Protein AF-A0A0C3GT82-F1 (afdb_monomer)

Organism: Oidiodendron maius (strain Zn) (NCBI:txid913774)

InterPro domains:
  IPR052895 Heterokaryon Regulation/Transcriptional Modulator [PTHR24148] (36-202)

Secondary structure (DSSP, 8-state):
----S-SGGGSS----HHHHHHHHHHHHHHHHTT--B-HHHHHHHHTTS--SSTTHHHHHHHTTBSS--TTTS---TTS-HHHHHHHHHHHHHHS-SS-TTGGGGG--PPPGGGTPPPPSS-TTS--TTS-----PPPSBS-SS-TTPPBS--TTTTPPPEEEEETTEEEEE--------------SSTTSTTHHHHHHHTS-TTTTSBPTTSSBHHHHHHHHHHTPPPEEETTEEEEE------GGGT-

Radius of gyration: 19.99 Å; Cα contacts (8 Å, |Δi|>4): 257; chains: 1; bounding box: 47×41×52 Å

Sequence (250 aa):
MTVSASLLRIIGNGLLPGRSAVRLDQFRHDRELGAYVRLFTVLELIRPLECQDPRDKLYSSLGPAADISETDIVPDYTKSVEDAYTDIARLSLSQSRAYCLDFLSLVVQCPEELGGTLSDLPSWVPDLRIRISMYSFERYLDVDDFSSPRAYNAGGNMAGVATIDAHCLRVHGFVLDSIEKVYPACYHNLATGGLDIEREWRPQDEIEAYPLGGTIMEAFNHTLLADIGRPVLTSDSLERGMKLDWGMVD

Foldseek 3Di:
DAPPCVVVVVQDDDDDVVVLVVLVVVLVVCVVVVQAAALVRQLLSCLQPDDPDLLCSNVVSVVRHDPDDCPLQPDDPVDDPQVSLVSLLVSLCVPDQARNQPQQLLQDQDDVVNVTDPDPAQNSRRRSVDNDNDDRQQQFPDRRDPPGDGLDQPVPRDGWDWDDDPRDIDTDDDDPDDDPDDADDQSDPLDVVSLVSVVVQDDPQQQPADPVGDGPVVVSQCVVVVFRFDDDPVDPGGDGPHGDDCVSSD

Solvent-accessible surface area (backbone atoms only — not comparable to full-atom values): 15909 Å² total; per-residue (Å²): 132,88,74,68,76,61,76,62,65,73,64,72,78,77,94,52,85,64,57,63,53,52,53,52,49,50,52,50,50,41,44,75,73,66,51,60,38,48,44,70,57,42,40,42,70,53,24,52,57,89,67,95,51,69,58,48,60,60,53,64,25,51,82,69,21,63,80,63,55,82,81,75,67,68,86,58,90,86,52,52,66,59,59,54,40,39,47,55,50,53,47,29,47,67,56,50,56,61,57,37,62,67,53,50,75,58,38,71,81,62,53,60,92,79,70,33,68,88,70,94,52,48,90,70,44,40,55,62,77,58,63,45,86,65,80,70,77,68,64,35,74,39,80,81,42,93,82,40,56,58,58,69,63,92,63,67,86,50,61,56,51,67,49,77,57,91,82,40,82,46,73,64,84,77,88,87,79,76,87,87,76,86,77,82,82,67,78,40,74,87,37,96,69,18,34,59,47,60,58,69,68,56,66,93,57,38,80,44,75,28,98,89,60,65,24,38,43,55,57,48,52,42,61,77,65,64,60,64,65,39,84,40,100,88,43,97,56,60,47,60,94,74,76,88,67,63,82,83,61,110

Mean predicted aligned error: 9.74 Å

pLDDT: mean 78.3, std 16.98, range [22.48, 97.75]

Structure (mmCIF, N/CA/C/O backbone):
data_AF-A0A0C3GT82-F1
#
_entry.id   AF-A0A0C3GT82-F1
#
loop_
_atom_site.group_PDB
_atom_site.id
_atom_site.type_symbol
_atom_site.label_atom_id
_atom_site.label_alt_id
_atom_site.label_comp_id
_atom_site.label_asym_id
_atom_site.label_entity_id
_atom_site.label_seq_id
_atom_site.pdbx_PDB_ins_code
_atom_site.Cartn_x
_atom_site.Cartn_y
_atom_site.Cartn_z
_atom_site.occupancy
_atom_site.B_iso_or_equiv
_atom_site.auth_seq_id
_atom_site.auth_comp_id
_atom_site.auth_asym_id
_atom_site.auth_atom_id
_atom_site.pdbx_PDB_model_num
ATOM 1 N N . MET A 1 1 ? 23.134 14.277 -16.833 1.00 22.62 1 MET A N 1
ATOM 2 C CA . MET A 1 1 ? 23.663 14.564 -15.485 1.00 22.62 1 MET A CA 1
ATOM 3 C C . MET A 1 1 ? 23.555 13.263 -14.713 1.00 22.62 1 MET A C 1
ATOM 5 O O . MET A 1 1 ? 22.451 12.837 -14.417 1.00 22.62 1 MET A O 1
ATOM 9 N N . THR A 1 2 ? 24.666 12.544 -14.568 1.00 22.48 2 THR A N 1
ATOM 10 C CA . THR A 1 2 ? 24.702 11.211 -13.958 1.00 22.48 2 THR A CA 1
ATOM 11 C C . THR A 1 2 ? 24.424 11.371 -12.470 1.00 22.48 2 THR A C 1
ATOM 13 O O . THR A 1 2 ? 25.308 11.771 -11.712 1.00 22.48 2 THR A O 1
ATOM 16 N N . VAL A 1 3 ? 23.176 11.153 -12.057 1.00 23.41 3 VAL A N 1
ATOM 17 C CA . VAL A 1 3 ? 22.830 11.102 -10.638 1.00 23.41 3 VAL A CA 1
ATOM 18 C C . VAL A 1 3 ? 23.391 9.785 -10.123 1.00 23.41 3 VAL A C 1
ATOM 20 O O . VAL A 1 3 ? 22.783 8.729 -10.247 1.00 23.41 3 VAL A O 1
ATOM 23 N N . SER A 1 4 ? 24.621 9.872 -9.612 1.00 25.03 4 SER A N 1
ATOM 24 C CA . SER A 1 4 ? 25.247 8.871 -8.755 1.00 25.03 4 SER A CA 1
ATOM 25 C C . SER A 1 4 ? 24.201 8.321 -7.792 1.00 25.03 4 SER A C 1
ATOM 27 O O . SER A 1 4 ? 23.496 9.125 -7.179 1.00 25.03 4 SER A O 1
ATOM 29 N N . ALA A 1 5 ? 24.132 6.989 -7.686 1.00 28.12 5 ALA A N 1
ATOM 30 C CA . ALA A 1 5 ? 23.279 6.136 -6.853 1.00 28.12 5 ALA A CA 1
ATOM 31 C C . ALA A 1 5 ? 23.233 6.525 -5.354 1.00 28.12 5 ALA A C 1
ATOM 33 O O . ALA A 1 5 ? 23.540 5.753 -4.448 1.00 28.12 5 ALA A O 1
ATOM 34 N N . SER A 1 6 ? 22.827 7.759 -5.083 1.00 23.44 6 SER A N 1
ATOM 35 C CA . SER A 1 6 ? 22.733 8.397 -3.775 1.00 23.44 6 SER A CA 1
ATOM 36 C C . SER A 1 6 ? 21.295 8.370 -3.257 1.00 23.44 6 SER A C 1
ATOM 38 O O . SER A 1 6 ? 21.085 8.544 -2.063 1.00 23.44 6 SER A O 1
ATOM 40 N N . LEU A 1 7 ? 20.319 8.049 -4.117 1.00 27.45 7 LEU A N 1
ATOM 41 C CA . LEU A 1 7 ? 18.969 7.651 -3.705 1.00 27.45 7 LEU A CA 1
ATOM 42 C C . LEU A 1 7 ? 18.929 6.191 -3.218 1.00 27.45 7 LEU A C 1
ATOM 44 O O . LEU A 1 7 ? 18.254 5.897 -2.236 1.00 27.45 7 LEU A O 1
ATOM 48 N N . LEU A 1 8 ? 19.779 5.314 -3.772 1.00 28.97 8 LEU A N 1
ATOM 49 C CA . LEU A 1 8 ? 20.020 3.959 -3.246 1.00 28.97 8 LEU A CA 1
ATOM 50 C C . LEU A 1 8 ? 20.801 3.952 -1.915 1.00 28.97 8 LEU A C 1
ATOM 52 O O . LEU A 1 8 ? 20.749 2.972 -1.178 1.00 28.97 8 LEU A O 1
ATOM 56 N N . ARG A 1 9 ? 21.453 5.060 -1.524 1.00 27.92 9 ARG A N 1
ATOM 57 C CA . ARG A 1 9 ? 22.079 5.215 -0.191 1.00 27.92 9 ARG A CA 1
ATOM 58 C C . ARG A 1 9 ? 21.084 5.404 0.959 1.00 27.92 9 ARG A C 1
ATOM 60 O O . ARG A 1 9 ? 21.499 5.425 2.118 1.00 27.92 9 ARG A O 1
ATOM 67 N N . ILE A 1 10 ? 19.785 5.511 0.679 1.00 30.77 10 ILE A N 1
ATOM 68 C CA . ILE A 1 10 ? 18.748 5.465 1.721 1.00 30.77 10 ILE A CA 1
ATOM 69 C C . ILE A 1 10 ? 18.334 4.007 2.029 1.00 30.77 10 ILE A C 1
ATOM 71 O O . ILE A 1 10 ? 17.711 3.764 3.060 1.00 30.77 10 ILE A O 1
ATOM 75 N N . ILE A 1 11 ? 18.753 3.030 1.211 1.00 37.97 11 ILE A N 1
ATOM 76 C CA . ILE A 1 11 ? 18.109 1.707 1.113 1.00 37.97 11 ILE A CA 1
ATOM 77 C C . ILE A 1 11 ? 18.707 0.618 2.029 1.00 37.97 11 ILE A C 1
ATOM 79 O O . ILE A 1 11 ? 18.044 -0.373 2.301 1.00 37.97 11 ILE A O 1
ATOM 83 N N . GLY A 1 12 ? 19.859 0.825 2.670 1.00 32.62 12 GLY A N 1
ATOM 84 C CA . GLY A 1 12 ? 20.409 -0.154 3.619 1.00 32.62 12 GLY A CA 1
ATOM 85 C C . GLY A 1 12 ? 20.801 0.465 4.952 1.00 32.62 12 GLY A C 1
ATOM 86 O O . GLY A 1 12 ? 21.794 1.186 5.008 1.00 32.62 12 GLY A O 1
ATOM 87 N N . ASN A 1 13 ? 20.026 0.206 6.013 1.00 29.61 13 ASN A N 1
ATOM 88 C CA . ASN A 1 13 ? 20.490 -0.159 7.366 1.00 29.61 13 ASN A CA 1
ATOM 89 C C . ASN A 1 13 ? 19.403 0.067 8.424 1.00 29.61 13 ASN A C 1
ATOM 91 O O . ASN A 1 13 ? 18.648 1.039 8.373 1.00 29.61 13 ASN A O 1
ATOM 95 N N . GLY A 1 14 ? 19.350 -0.870 9.374 1.00 31.45 14 GLY A N 1
ATOM 96 C CA . GLY A 1 14 ? 18.303 -1.028 10.377 1.00 31.45 14 GLY A CA 1
ATOM 97 C C . GLY A 1 14 ? 17.972 0.212 11.206 1.00 31.45 14 GLY A C 1
ATOM 98 O O . GLY A 1 14 ? 18.713 1.191 11.251 1.00 31.45 14 GLY A O 1
ATOM 99 N N . LEU A 1 15 ? 16.813 0.119 11.863 1.00 37.94 15 LEU A N 1
ATOM 100 C CA . LEU A 1 15 ? 16.249 1.052 12.839 1.00 37.94 15 LEU A CA 1
ATOM 101 C C . LEU A 1 15 ? 17.322 1.694 13.739 1.00 37.94 15 LEU A C 1
ATOM 103 O O . LEU A 1 15 ? 17.622 1.207 14.825 1.00 37.94 15 LEU A O 1
ATOM 107 N N . LEU A 1 16 ? 17.872 2.829 13.306 1.00 36.09 16 LEU A N 1
ATOM 108 C CA . LEU A 1 16 ? 18.571 3.745 14.194 1.00 36.09 16 LEU A CA 1
ATOM 109 C C . LEU A 1 16 ? 17.508 4.626 14.874 1.00 36.09 16 LEU A C 1
ATOM 111 O O . LEU A 1 16 ? 16.710 5.246 14.162 1.00 36.09 16 LEU A O 1
ATOM 115 N N . PRO A 1 17 ? 17.510 4.744 16.216 1.00 39.62 17 PRO A N 1
ATOM 116 C CA . PRO A 1 17 ? 16.486 5.459 16.993 1.00 39.62 17 PRO A CA 1
ATOM 117 C C . PRO A 1 17 ? 16.215 6.915 16.565 1.00 39.62 17 PRO A C 1
ATOM 119 O O . PRO A 1 17 ? 15.166 7.463 16.883 1.00 39.62 17 PRO A O 1
ATOM 122 N N . GLY A 1 18 ? 17.128 7.550 15.821 1.00 45.12 18 GLY A N 1
ATOM 123 C CA . GLY A 1 18 ? 16.994 8.937 15.364 1.00 45.12 18 GLY A CA 1
ATOM 124 C C . GLY A 1 18 ? 16.180 9.147 14.080 1.00 45.12 18 GLY A C 1
ATOM 125 O O . GLY A 1 18 ? 15.645 10.233 13.882 1.00 45.12 18 GLY A O 1
ATOM 126 N N . ARG A 1 19 ? 16.045 8.148 13.195 1.00 52.72 19 ARG A N 1
ATOM 127 C CA . ARG A 1 19 ? 15.380 8.355 11.888 1.00 52.72 19 ARG A CA 1
ATOM 128 C C . ARG A 1 19 ? 13.852 8.358 11.972 1.00 52.72 19 ARG A C 1
ATOM 130 O O . ARG A 1 19 ? 13.216 9.086 11.216 1.00 52.72 19 ARG A O 1
ATOM 137 N N . SER A 1 20 ? 13.266 7.613 12.909 1.00 59.09 20 SER A N 1
ATOM 138 C CA . SER A 1 20 ? 11.817 7.649 13.164 1.00 59.09 20 SER A CA 1
ATOM 139 C C . SER A 1 20 ? 11.370 9.003 13.716 1.00 59.09 20 SER A C 1
ATOM 141 O O . SER A 1 20 ? 10.330 9.514 13.312 1.00 59.09 20 SER A O 1
ATOM 143 N N . ALA A 1 21 ? 12.188 9.612 14.582 1.00 62.34 21 ALA A N 1
ATOM 144 C CA . ALA A 1 21 ? 11.930 10.950 15.103 1.00 62.34 21 ALA A CA 1
ATOM 145 C C . ALA A 1 21 ? 11.950 11.998 13.982 1.00 62.34 21 ALA A C 1
ATOM 147 O O . ALA A 1 21 ? 11.016 12.780 13.890 1.00 62.34 21 ALA A O 1
ATOM 148 N N . VAL A 1 22 ? 12.940 11.956 13.080 1.00 67.88 22 VAL A N 1
ATOM 149 C CA . VAL A 1 22 ? 13.005 12.865 11.917 1.00 67.88 22 VAL A CA 1
ATOM 150 C C . VAL A 1 22 ? 11.788 12.707 11.000 1.00 67.88 22 VAL A C 1
ATOM 152 O O . VAL A 1 22 ? 11.240 13.701 10.543 1.00 67.88 22 VAL A O 1
ATOM 155 N N . ARG A 1 23 ? 11.326 11.474 10.757 1.00 66.50 23 ARG A N 1
ATOM 156 C CA . ARG A 1 23 ? 10.128 11.211 9.939 1.00 66.50 23 ARG A CA 1
ATOM 157 C C . ARG A 1 23 ? 8.854 11.791 10.557 1.00 66.50 23 ARG A C 1
ATOM 159 O O . ARG A 1 23 ? 8.069 12.411 9.852 1.00 66.50 23 ARG A O 1
ATOM 166 N N . LEU A 1 24 ? 8.657 11.600 11.862 1.00 69.88 24 LEU A N 1
ATOM 167 C CA . LEU A 1 24 ? 7.508 12.159 12.581 1.00 69.88 24 LEU A CA 1
ATOM 168 C C . LEU A 1 24 ? 7.594 13.682 12.721 1.00 69.88 24 LEU A C 1
ATOM 170 O O . LEU A 1 24 ? 6.565 14.349 12.710 1.00 69.88 24 LEU A O 1
ATOM 174 N N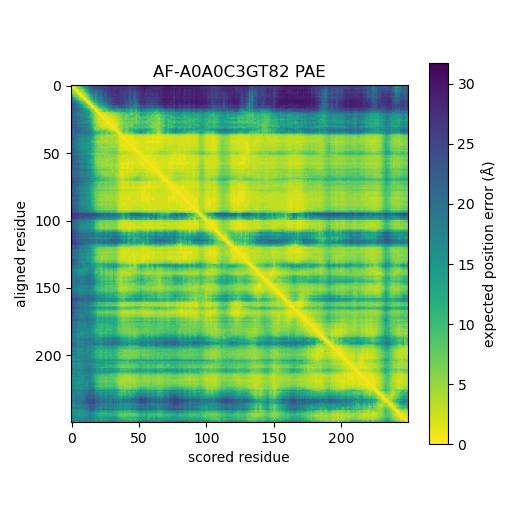 . ASP A 1 25 ? 8.800 14.231 12.854 1.00 72.25 25 ASP A N 1
ATOM 175 C CA . ASP A 1 25 ? 9.035 15.673 12.923 1.00 72.25 25 ASP A CA 1
ATOM 176 C C . ASP A 1 25 ? 8.736 16.349 11.583 1.00 72.25 25 ASP A C 1
ATOM 178 O O . ASP A 1 25 ? 7.993 17.326 11.558 1.00 72.25 25 ASP A O 1
ATOM 182 N N . GLN A 1 26 ? 9.209 15.765 10.475 1.00 69.69 26 GLN A N 1
ATOM 183 C CA . GLN A 1 26 ? 8.861 16.198 9.121 1.00 69.69 26 GLN A CA 1
ATOM 184 C C . GLN A 1 26 ? 7.348 16.131 8.906 1.00 69.69 26 GLN A C 1
ATOM 186 O O . GLN A 1 26 ? 6.740 17.119 8.528 1.00 69.69 26 GLN A O 1
ATOM 191 N N . PHE A 1 27 ? 6.720 15.013 9.268 1.00 68.44 27 PHE A N 1
ATOM 192 C CA . PHE A 1 27 ? 5.271 14.860 9.175 1.00 68.44 27 PHE A CA 1
ATOM 193 C C . PHE A 1 27 ? 4.499 15.899 10.001 1.00 68.44 27 PHE A C 1
ATOM 195 O O . PHE A 1 27 ? 3.495 16.451 9.550 1.00 68.44 27 PHE A O 1
ATOM 202 N N . ARG A 1 28 ? 4.962 16.191 11.225 1.00 71.31 28 ARG A N 1
ATOM 203 C CA . ARG A 1 28 ? 4.374 17.239 12.065 1.00 71.31 28 ARG A CA 1
ATOM 204 C C . ARG A 1 28 ? 4.531 18.608 11.408 1.00 71.31 28 ARG A C 1
ATOM 206 O O . ARG A 1 28 ? 3.563 19.361 11.393 1.00 71.31 28 ARG A O 1
ATOM 213 N N . HIS A 1 29 ? 5.715 18.903 10.877 1.00 71.88 29 HIS A N 1
ATOM 214 C CA . HIS A 1 29 ? 6.016 20.149 10.182 1.00 71.88 29 HIS A CA 1
ATOM 215 C C . HIS A 1 29 ? 5.133 20.337 8.946 1.00 71.88 29 HIS A C 1
ATOM 217 O O . HIS A 1 29 ? 4.500 21.380 8.807 1.00 71.88 29 HIS A O 1
ATOM 223 N N . ASP A 1 30 ? 5.008 19.306 8.113 1.00 69.31 30 ASP A N 1
ATOM 224 C CA . ASP A 1 30 ? 4.161 19.316 6.921 1.00 69.31 30 ASP A CA 1
ATOM 225 C C . ASP A 1 30 ? 2.705 19.604 7.315 1.00 69.31 30 ASP A C 1
ATOM 227 O O . ASP A 1 30 ? 2.074 20.512 6.773 1.00 69.31 30 ASP A O 1
ATOM 231 N N . ARG A 1 31 ? 2.190 18.934 8.354 1.00 70.69 31 ARG A N 1
ATOM 232 C CA . ARG A 1 31 ? 0.834 19.184 8.870 1.00 70.69 31 ARG A CA 1
ATOM 233 C C . ARG A 1 31 ? 0.652 20.604 9.414 1.00 70.69 31 ARG A C 1
ATOM 235 O O . ARG A 1 31 ? -0.398 21.206 9.209 1.00 70.69 31 ARG A O 1
ATOM 242 N N . GLU A 1 32 ? 1.639 21.143 10.129 1.00 75.75 32 GLU A N 1
ATOM 243 C CA . GLU A 1 32 ? 1.620 22.527 10.634 1.00 75.75 32 GLU A CA 1
ATOM 244 C C . GLU A 1 32 ? 1.609 23.556 9.494 1.00 75.75 32 GLU A C 1
ATOM 246 O O . GLU A 1 32 ? 0.987 24.610 9.625 1.00 75.75 32 GLU A O 1
ATOM 251 N N . LEU A 1 33 ? 2.232 23.227 8.360 1.00 72.00 33 LEU A N 1
ATOM 252 C CA . LEU A 1 33 ? 2.172 24.007 7.123 1.00 72.00 33 LEU A CA 1
ATOM 253 C C . LEU A 1 33 ? 0.875 23.787 6.324 1.00 72.00 33 LEU A C 1
ATOM 255 O O . LEU A 1 33 ? 0.697 24.393 5.268 1.00 72.00 33 LEU A O 1
ATOM 259 N N . GLY A 1 34 ? -0.048 22.969 6.835 1.00 64.44 34 GLY A N 1
ATOM 260 C CA . GLY A 1 34 ? -1.321 22.663 6.190 1.00 64.44 34 GLY A CA 1
ATOM 261 C C . GLY A 1 34 ? -1.218 21.612 5.088 1.00 64.44 34 GLY A C 1
ATOM 262 O O . GLY A 1 34 ? -2.152 21.494 4.297 1.00 64.44 34 GLY A O 1
ATOM 263 N N . ALA A 1 35 ? -0.118 20.855 5.022 1.00 66.62 35 ALA A N 1
ATOM 264 C CA . ALA A 1 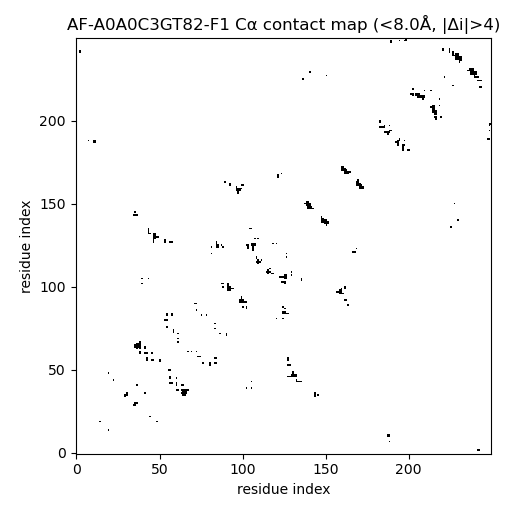35 ? -0.033 19.697 4.148 1.00 66.62 35 ALA A CA 1
ATOM 265 C C . ALA A 1 35 ? -1.039 18.641 4.612 1.00 66.62 35 ALA A C 1
ATOM 267 O O . ALA A 1 35 ? -1.118 18.274 5.790 1.00 66.62 35 ALA A O 1
ATOM 268 N N . TYR A 1 36 ? -1.822 18.160 3.659 1.00 72.62 36 TYR A N 1
ATOM 269 C CA . TYR A 1 36 ? -2.804 17.115 3.869 1.00 72.62 36 TYR A CA 1
ATOM 270 C C . TYR A 1 36 ? -2.152 15.777 3.526 1.00 72.62 36 TYR A C 1
ATOM 272 O O . TYR A 1 36 ? -1.497 15.657 2.494 1.00 72.62 36 TYR A O 1
ATOM 280 N N . VAL A 1 37 ? -2.329 14.755 4.364 1.00 80.94 37 VAL A N 1
ATOM 281 C CA . VAL A 1 37 ? -1.730 13.434 4.123 1.00 80.94 37 VAL A CA 1
ATOM 282 C C . VAL A 1 37 ? -2.818 12.375 4.050 1.00 80.94 37 VAL A C 1
ATOM 284 O O . VAL A 1 37 ? -3.746 12.362 4.853 1.00 80.94 37 VAL A O 1
ATOM 287 N N . ARG A 1 38 ? -2.724 11.492 3.055 1.00 86.44 38 ARG A N 1
ATOM 288 C CA . ARG A 1 38 ? -3.674 10.395 2.835 1.00 86.44 38 ARG A CA 1
ATOM 289 C C . ARG A 1 38 ? -3.457 9.259 3.833 1.00 86.44 38 ARG A C 1
ATOM 291 O O . ARG A 1 38 ? -2.312 8.968 4.185 1.00 86.44 38 ARG A O 1
ATOM 298 N N . LEU A 1 39 ? -4.521 8.559 4.225 1.00 89.56 39 LEU A N 1
ATOM 299 C CA . LEU A 1 39 ? -4.501 7.485 5.224 1.00 89.56 39 LEU A CA 1
ATOM 300 C C . LEU A 1 39 ? -3.417 6.448 4.939 1.00 89.56 39 LEU A C 1
ATOM 302 O O . LEU A 1 39 ? -2.634 6.104 5.821 1.00 89.56 39 LEU A O 1
ATOM 306 N N . PHE A 1 40 ? -3.341 5.958 3.702 1.00 89.44 40 PHE A N 1
ATOM 307 C CA . PHE A 1 40 ? -2.371 4.922 3.348 1.00 89.44 40 PHE A CA 1
ATOM 308 C C . PHE A 1 40 ? -0.925 5.421 3.440 1.00 89.44 40 PHE A C 1
ATOM 310 O O . PHE A 1 40 ? -0.049 4.652 3.823 1.00 89.44 40 PHE A O 1
ATOM 317 N N . THR A 1 41 ? -0.676 6.706 3.177 1.00 86.44 41 THR A N 1
ATOM 318 C CA . THR A 1 41 ? 0.640 7.328 3.387 1.00 86.44 41 THR A CA 1
ATOM 319 C C . THR A 1 41 ? 0.984 7.390 4.875 1.00 86.44 41 THR A C 1
ATOM 321 O O . THR A 1 41 ? 2.104 7.062 5.264 1.00 86.44 41 THR A O 1
ATOM 324 N N . VAL A 1 42 ? 0.019 7.749 5.732 1.00 89.06 42 VAL A N 1
ATOM 325 C CA . VAL A 1 42 ? 0.218 7.747 7.192 1.00 89.06 42 VAL A CA 1
ATOM 326 C C . VAL A 1 42 ? 0.503 6.331 7.693 1.00 89.06 42 VAL A C 1
ATOM 328 O O . VAL A 1 42 ? 1.455 6.136 8.448 1.00 89.06 42 VAL A O 1
ATOM 331 N N . LEU A 1 43 ? -0.265 5.334 7.240 1.00 91.69 43 LEU A N 1
ATOM 332 C CA . LEU A 1 43 ? -0.057 3.924 7.583 1.00 91.69 43 LEU A CA 1
ATOM 333 C C . LEU A 1 43 ? 1.347 3.448 7.200 1.00 91.69 43 LEU A C 1
ATOM 335 O O . LEU A 1 43 ? 2.017 2.832 8.025 1.00 91.69 43 LEU A O 1
ATOM 339 N N . GLU A 1 44 ? 1.820 3.759 5.991 1.00 88.12 44 GLU A N 1
ATOM 340 C CA . GLU A 1 44 ? 3.179 3.429 5.536 1.00 88.12 44 GLU A CA 1
ATOM 341 C C . GLU A 1 44 ? 4.256 4.094 6.405 1.00 88.12 44 GLU A C 1
ATOM 343 O O . GLU A 1 44 ? 5.229 3.442 6.797 1.00 88.12 44 GLU A O 1
ATOM 348 N N . LEU A 1 45 ? 4.055 5.363 6.775 1.00 86.38 45 LEU A N 1
ATOM 349 C CA . LEU A 1 45 ? 4.985 6.135 7.600 1.00 86.38 45 LEU A CA 1
ATOM 350 C C . LEU A 1 45 ? 5.159 5.541 9.003 1.00 86.38 45 LEU A C 1
ATOM 352 O O . LEU A 1 45 ? 6.285 5.449 9.503 1.00 86.38 45 LEU A O 1
ATOM 356 N N . ILE A 1 46 ? 4.055 5.148 9.642 1.00 88.50 46 ILE A N 1
ATOM 357 C CA . ILE A 1 46 ? 4.054 4.645 11.024 1.00 88.50 46 ILE A CA 1
ATOM 358 C C . ILE A 1 46 ? 4.255 3.129 11.109 1.00 88.50 46 ILE A C 1
ATOM 360 O O . ILE A 1 46 ? 4.544 2.611 12.187 1.00 88.50 46 ILE A O 1
ATOM 364 N N . ARG A 1 47 ? 4.149 2.393 9.995 1.00 88.94 47 ARG A N 1
ATOM 365 C CA . ARG A 1 47 ? 4.313 0.929 9.959 1.00 88.94 47 ARG A CA 1
ATOM 366 C C . ARG A 1 47 ? 5.594 0.408 10.625 1.00 88.94 47 ARG A C 1
ATOM 368 O O . ARG A 1 47 ? 5.499 -0.613 11.314 1.00 88.94 47 ARG A O 1
ATOM 375 N N . PRO A 1 48 ? 6.772 1.054 10.494 1.00 87.56 48 PRO A N 1
ATOM 376 C CA . PRO A 1 48 ? 7.998 0.596 11.151 1.00 87.56 48 PRO A CA 1
ATOM 377 C C . PRO A 1 48 ? 7.989 0.750 12.680 1.00 87.56 48 PRO A C 1
ATOM 379 O O . PRO A 1 48 ? 8.830 0.144 13.353 1.00 87.56 48 PRO A O 1
ATOM 382 N N . LEU A 1 49 ? 7.093 1.586 13.217 1.00 88.19 49 LEU A N 1
ATOM 383 C CA . LEU A 1 49 ? 7.048 1.941 14.632 1.00 88.19 49 LEU A CA 1
ATOM 384 C C . LEU A 1 49 ? 6.529 0.782 15.490 1.00 88.19 49 LEU A C 1
ATOM 386 O O . LEU A 1 49 ? 5.823 -0.120 15.025 1.00 88.19 49 LEU A O 1
ATOM 390 N N . GLU A 1 50 ? 6.910 0.819 16.762 1.00 88.00 50 GLU A N 1
ATOM 391 C CA . GLU A 1 50 ? 6.442 -0.117 17.777 1.00 88.00 50 GLU A CA 1
ATOM 392 C C . GLU A 1 50 ? 5.116 0.363 18.364 1.00 88.00 50 GLU A C 1
ATOM 394 O O . GLU A 1 50 ? 4.914 1.554 18.592 1.00 88.00 50 GLU A O 1
ATOM 399 N N . CYS A 1 51 ? 4.217 -0.581 18.616 1.00 89.56 51 CYS A N 1
ATOM 400 C CA . CYS A 1 51 ? 2.944 -0.353 19.282 1.00 89.56 51 CYS A CA 1
ATOM 401 C C . CYS A 1 51 ? 2.697 -1.504 20.256 1.00 89.56 51 CYS A C 1
ATOM 403 O O . CYS A 1 51 ? 3.046 -2.650 19.961 1.00 89.56 51 CYS A O 1
ATOM 405 N N . GLN A 1 52 ? 2.111 -1.205 21.414 1.00 92.56 52 GLN A N 1
ATOM 406 C CA . GLN A 1 52 ? 1.750 -2.239 22.382 1.00 92.56 52 GLN A CA 1
ATOM 407 C C . GLN A 1 52 ? 0.516 -3.008 21.907 1.00 92.56 52 GLN A C 1
ATOM 409 O O . GLN A 1 52 ? 0.509 -4.237 21.941 1.00 92.56 52 GLN A O 1
ATOM 414 N N . ASP A 1 53 ? -0.501 -2.289 21.431 1.00 95.69 53 ASP A N 1
ATOM 415 C CA . ASP A 1 53 ? -1.648 -2.883 20.765 1.00 95.69 53 ASP A CA 1
ATOM 416 C C . ASP A 1 53 ? -1.464 -2.778 19.243 1.00 95.69 53 ASP A C 1
ATOM 418 O O . ASP A 1 53 ? -1.281 -1.677 18.720 1.00 95.69 53 ASP A O 1
ATOM 422 N N . PRO A 1 54 ? -1.509 -3.887 18.488 1.00 94.06 54 PRO A N 1
ATOM 423 C CA . PRO A 1 54 ? -1.363 -3.843 17.033 1.00 94.06 54 PRO A CA 1
ATOM 424 C C . PRO A 1 54 ? -2.426 -2.972 16.340 1.00 94.06 54 PRO A C 1
ATOM 426 O O . PRO A 1 54 ? -2.159 -2.415 15.269 1.00 94.06 54 PRO A O 1
ATOM 429 N N . ARG A 1 55 ? -3.612 -2.803 16.938 1.00 96.81 55 ARG A N 1
ATOM 430 C CA . ARG A 1 55 ? -4.694 -1.961 16.397 1.00 96.81 55 ARG A CA 1
ATOM 431 C C . ARG A 1 55 ? -4.353 -0.472 16.455 1.00 96.81 55 ARG A C 1
ATOM 433 O O . ARG A 1 55 ? -4.858 0.288 15.630 1.00 96.81 55 ARG A O 1
ATOM 440 N N . ASP A 1 56 ? -3.435 -0.065 17.335 1.00 96.19 56 ASP A N 1
ATOM 441 C CA . ASP A 1 56 ? -3.003 1.332 17.459 1.00 96.19 56 ASP A CA 1
ATOM 442 C C . ASP A 1 56 ? -2.384 1.858 16.167 1.00 96.19 56 ASP A C 1
ATOM 444 O O . ASP A 1 56 ? -2.517 3.043 15.876 1.00 96.19 56 ASP A O 1
ATOM 448 N N . LYS A 1 57 ? -1.754 1.010 15.343 1.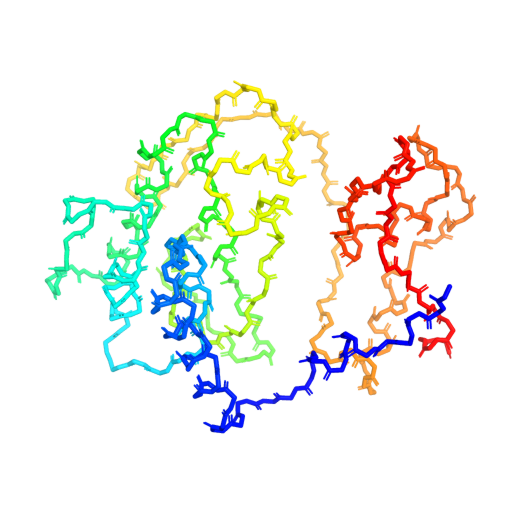00 94.12 57 LYS A N 1
ATOM 449 C CA . LYS A 1 57 ? -1.252 1.443 14.029 1.00 94.12 57 LYS A CA 1
ATOM 450 C C . LYS A 1 57 ? -2.380 1.932 13.130 1.00 94.12 57 LYS A C 1
ATOM 452 O O . LYS A 1 57 ? -2.242 2.968 12.499 1.00 94.12 57 LYS A O 1
ATOM 457 N N . LEU A 1 58 ? -3.513 1.237 13.112 1.00 95.94 58 LEU A N 1
ATOM 458 C CA . LEU A 1 58 ? -4.670 1.717 12.369 1.00 95.94 58 LEU A CA 1
ATOM 459 C C . LEU A 1 58 ? -5.247 2.968 13.032 1.00 95.94 58 LEU A C 1
ATOM 461 O O . LEU A 1 58 ? -5.347 4.010 12.395 1.00 95.94 58 LEU A O 1
ATOM 465 N N . TYR A 1 59 ? -5.588 2.902 14.317 1.00 96.00 59 TYR A N 1
ATOM 466 C CA . TYR A 1 59 ? -6.349 3.978 14.955 1.00 96.00 59 TYR A CA 1
ATOM 467 C C . TYR A 1 59 ? -5.563 5.283 15.116 1.00 96.00 59 TYR A C 1
ATOM 469 O O . TYR A 1 59 ? -6.135 6.359 14.960 1.00 96.00 59 TYR A O 1
ATOM 477 N N . SER A 1 60 ? -4.247 5.217 15.333 1.00 93.25 60 SER A N 1
ATOM 478 C CA . SER A 1 60 ? -3.395 6.415 15.372 1.00 93.25 60 SER A CA 1
ATOM 479 C C . SER A 1 60 ? -3.237 7.090 14.008 1.00 93.25 60 SER A C 1
ATOM 481 O O . SER A 1 60 ? -2.989 8.294 13.963 1.00 93.25 60 SER A O 1
ATOM 483 N N . SER A 1 61 ? -3.417 6.352 12.905 1.00 92.75 61 SER A N 1
ATOM 484 C CA . SER A 1 61 ? -3.338 6.912 11.550 1.00 92.75 61 SER A CA 1
ATOM 485 C C . SER A 1 61 ? -4.562 7.735 11.152 1.00 92.75 61 SER A C 1
ATOM 487 O O . SER A 1 61 ? -4.461 8.558 10.246 1.00 92.75 61 SER A O 1
ATOM 489 N N . LEU A 1 62 ? -5.693 7.555 11.845 1.00 92.44 62 LEU A N 1
ATOM 490 C CA . LEU A 1 62 ? -6.957 8.186 11.473 1.00 92.44 62 LEU A CA 1
ATOM 491 C C . LEU A 1 62 ? -6.939 9.702 11.703 1.00 92.44 62 LEU A C 1
ATOM 493 O O . LEU A 1 62 ? -7.317 10.466 10.828 1.00 92.44 62 LEU A O 1
ATOM 497 N N . GLY A 1 63 ? -6.460 10.153 12.865 1.00 88.50 63 GLY A N 1
ATOM 498 C CA . GLY A 1 63 ? -6.447 11.582 13.204 1.00 88.50 63 GLY A CA 1
ATOM 499 C C . GLY A 1 63 ? -5.611 12.454 12.251 1.00 88.50 63 GLY A C 1
ATOM 500 O O . GLY A 1 63 ? -6.012 13.578 11.959 1.00 88.50 63 GLY A O 1
ATOM 501 N N . PRO A 1 64 ? -4.441 11.985 11.782 1.00 86.88 64 PRO A N 1
ATOM 502 C CA . PRO A 1 64 ? -3.647 12.723 10.803 1.00 86.88 64 PRO A CA 1
ATOM 503 C C . PRO A 1 64 ? -4.080 12.577 9.334 1.00 86.88 64 PRO A C 1
ATOM 505 O O . PRO A 1 64 ? -3.564 13.318 8.499 1.00 86.88 64 PRO A O 1
ATOM 508 N N . ALA A 1 65 ? -4.956 11.626 9.001 1.00 88.81 65 ALA A N 1
ATOM 509 C CA . ALA A 1 65 ? -5.380 11.373 7.627 1.00 88.81 65 ALA A CA 1
ATOM 510 C C . ALA A 1 65 ? -6.464 12.364 7.171 1.00 88.81 65 ALA A C 1
ATOM 512 O O . ALA A 1 65 ? -7.428 12.620 7.886 1.00 88.81 65 ALA A O 1
ATOM 513 N N . ALA A 1 66 ? -6.317 12.909 5.963 1.00 86.31 66 ALA A N 1
ATOM 514 C CA . ALA A 1 66 ? -7.201 13.947 5.425 1.00 86.31 66 ALA A CA 1
ATOM 515 C C . ALA A 1 66 ? -8.267 13.435 4.436 1.00 86.31 66 ALA A C 1
ATOM 517 O O . ALA A 1 66 ? -9.215 14.154 4.133 1.00 86.31 66 ALA A O 1
ATOM 518 N N . ASP A 1 67 ? -8.127 12.212 3.918 1.00 85.19 67 ASP A N 1
ATOM 519 C CA . ASP A 1 67 ? -9.068 11.546 2.999 1.00 85.19 67 ASP A CA 1
ATOM 520 C C . ASP A 1 67 ? -10.111 10.668 3.706 1.00 85.19 67 ASP A C 1
ATOM 522 O O . ASP A 1 67 ? -10.781 9.862 3.056 1.00 85.19 67 ASP A O 1
ATOM 526 N N . ILE A 1 68 ? -10.267 10.813 5.021 1.00 88.25 68 ILE A N 1
ATOM 527 C CA . ILE A 1 68 ? -11.246 10.053 5.796 1.00 88.25 68 ILE A CA 1
ATOM 528 C C . ILE A 1 68 ? -12.118 10.963 6.656 1.00 88.25 68 ILE A C 1
ATOM 530 O O . ILE A 1 68 ? -11.709 12.038 7.094 1.00 88.25 68 ILE A O 1
ATOM 534 N N . SER A 1 69 ? -13.333 10.505 6.921 1.00 87.38 69 SER A N 1
ATOM 535 C CA . SER A 1 69 ? -14.244 11.065 7.912 1.00 87.38 69 SER A CA 1
ATOM 536 C C . SER A 1 69 ? -14.077 10.363 9.261 1.00 87.38 69 SER A C 1
ATOM 538 O O . SER A 1 69 ? -13.777 9.173 9.325 1.00 87.38 69 SER A O 1
ATOM 540 N N . GLU A 1 70 ? -14.400 11.056 10.355 1.00 84.19 70 GLU A N 1
ATOM 541 C CA . GLU A 1 70 ? -14.482 10.472 11.706 1.00 84.19 70 GLU A CA 1
ATOM 542 C C . GLU A 1 70 ? -15.463 9.288 11.805 1.00 84.19 70 GLU A C 1
ATOM 544 O O . GLU A 1 70 ? -15.402 8.501 12.747 1.00 84.19 70 GLU A O 1
ATOM 549 N N . THR A 1 71 ? -16.381 9.161 10.842 1.00 87.69 71 THR A N 1
ATOM 550 C CA . THR A 1 71 ? -17.378 8.081 10.791 1.00 87.69 71 THR A CA 1
ATOM 551 C C . THR A 1 71 ? -16.958 6.881 9.942 1.00 87.69 71 THR A C 1
ATOM 553 O O . THR A 1 71 ? -17.615 5.844 10.011 1.00 87.69 71 THR A O 1
ATOM 556 N N . ASP A 1 72 ? -15.870 6.996 9.176 1.00 92.25 72 ASP A N 1
ATOM 557 C CA . ASP A 1 72 ? -15.426 5.953 8.248 1.00 92.25 72 ASP A CA 1
ATOM 558 C C . ASP A 1 72 ? -14.844 4.741 8.987 1.00 92.25 72 ASP A C 1
ATOM 560 O O . ASP A 1 72 ? -15.193 3.595 8.700 1.00 92.25 72 ASP A O 1
ATOM 564 N N . ILE A 1 73 ? -13.973 4.992 9.969 1.00 94.06 73 ILE A N 1
ATOM 565 C CA . ILE A 1 73 ? -13.426 3.984 10.882 1.00 94.06 73 ILE A CA 1
ATOM 566 C C . ILE A 1 73 ? -13.437 4.583 12.284 1.00 94.06 73 ILE A C 1
ATOM 568 O O . ILE A 1 73 ? -12.770 5.579 12.549 1.00 94.06 73 ILE A O 1
ATOM 572 N N . VAL A 1 74 ? -14.163 3.947 13.202 1.00 95.19 74 VAL A N 1
ATOM 573 C CA . VAL A 1 74 ? -14.196 4.347 14.613 1.00 95.19 74 VAL A CA 1
ATOM 574 C C . VAL A 1 74 ? -13.319 3.385 15.420 1.00 95.19 74 VAL A C 1
ATOM 576 O O . VAL A 1 74 ? -13.495 2.169 15.281 1.00 95.19 74 VAL A O 1
ATOM 579 N N . PRO A 1 75 ? -12.387 3.884 16.257 1.00 96.62 75 PRO A N 1
ATOM 580 C CA . PRO A 1 75 ? -11.589 3.039 17.136 1.00 96.62 75 PRO A CA 1
ATOM 581 C C . PRO A 1 75 ? -12.455 2.139 18.022 1.00 96.62 75 PRO A C 1
ATOM 583 O O . PRO A 1 75 ? -13.249 2.621 18.829 1.00 96.62 75 PRO A O 1
ATOM 586 N N . ASP A 1 76 ? -12.281 0.826 17.880 1.00 97.00 76 ASP A N 1
ATOM 587 C CA . ASP A 1 76 ? -13.029 -0.189 18.615 1.00 97.00 76 ASP A CA 1
ATOM 588 C C . ASP A 1 76 ? -12.095 -1.330 19.037 1.00 97.00 76 ASP A C 1
ATOM 590 O O . ASP A 1 76 ? -11.869 -2.305 18.320 1.00 97.00 76 ASP A O 1
ATOM 594 N N . TYR A 1 77 ? -11.564 -1.220 20.254 1.00 96.94 77 TYR A N 1
ATOM 595 C CA . TYR A 1 77 ? -10.669 -2.218 20.840 1.00 96.94 77 TYR A CA 1
ATOM 596 C C . TYR A 1 77 ? -11.388 -3.497 21.307 1.00 96.94 77 TYR A C 1
ATOM 598 O O . TYR A 1 77 ? -10.755 -4.368 21.911 1.00 96.94 77 TYR A O 1
ATOM 606 N N . THR A 1 78 ? -12.687 -3.650 21.034 1.00 97.75 78 THR A N 1
ATOM 607 C CA . THR A 1 78 ? -13.386 -4.933 21.201 1.00 97.75 78 THR A CA 1
ATOM 608 C C . THR A 1 78 ? -13.236 -5.838 19.975 1.00 97.75 78 THR A C 1
ATOM 610 O O . THR A 1 78 ? -13.344 -7.057 20.109 1.00 97.75 78 THR A O 1
ATOM 613 N N . LYS A 1 79 ? -12.909 -5.271 18.802 1.00 96.19 79 LYS A N 1
ATOM 614 C CA . LYS A 1 79 ? -12.638 -6.022 17.568 1.00 96.19 79 LYS A CA 1
ATOM 615 C C . LYS A 1 79 ? -11.360 -6.846 17.664 1.00 96.19 79 LYS A C 1
ATOM 617 O O . LYS A 1 79 ? -10.380 -6.433 18.292 1.00 96.19 79 LYS A O 1
ATOM 622 N N . SER A 1 80 ? -11.343 -7.979 16.966 1.00 95.81 80 SER A N 1
ATOM 623 C CA . SER A 1 80 ? -10.102 -8.707 16.708 1.00 95.81 80 SER A CA 1
ATOM 624 C C . SER A 1 80 ? -9.138 -7.856 15.860 1.00 95.81 80 SER A C 1
ATOM 626 O O . SER A 1 80 ? -9.539 -6.880 15.221 1.00 95.81 80 SER A O 1
ATOM 628 N N . VAL A 1 81 ? -7.850 -8.213 15.849 1.00 95.44 81 VAL A N 1
ATOM 629 C CA . VAL A 1 81 ? -6.856 -7.548 14.982 1.00 95.44 81 VAL A CA 1
ATOM 630 C C . VAL A 1 81 ? -7.231 -7.709 13.511 1.00 95.44 81 VAL A C 1
ATOM 632 O O . VAL A 1 81 ? -7.141 -6.752 12.747 1.00 95.44 81 VAL A O 1
ATOM 635 N N . GLU A 1 82 ? -7.700 -8.899 13.140 1.00 95.19 82 GLU A N 1
ATOM 636 C CA . GLU A 1 82 ? -8.174 -9.197 11.794 1.00 95.19 82 GLU A CA 1
ATOM 637 C C . GLU A 1 82 ? -9.340 -8.295 11.390 1.00 95.19 82 GLU A C 1
ATOM 639 O O . GLU A 1 82 ? -9.295 -7.678 10.326 1.00 95.19 82 GLU A O 1
ATOM 644 N N . ASP A 1 83 ? -10.355 -8.162 12.245 1.00 95.56 83 ASP A N 1
ATOM 645 C CA . ASP A 1 83 ? -11.520 -7.324 11.958 1.00 95.56 83 ASP A CA 1
ATOM 646 C C . ASP A 1 83 ? -11.137 -5.853 11.820 1.00 95.56 83 ASP A C 1
ATOM 648 O O . ASP A 1 83 ? -11.619 -5.177 10.910 1.00 95.56 83 ASP A O 1
ATOM 652 N N . ALA A 1 84 ? -10.251 -5.369 12.697 1.00 96.31 84 ALA A N 1
ATOM 653 C CA . ALA A 1 84 ? -9.755 -4.002 12.643 1.00 96.31 84 ALA A CA 1
ATOM 654 C C . ALA A 1 84 ? -8.973 -3.746 11.347 1.00 96.31 84 ALA A C 1
ATOM 656 O O . ALA A 1 84 ? -9.244 -2.776 10.649 1.00 96.31 84 ALA A O 1
ATOM 657 N N . TYR A 1 85 ? -8.035 -4.616 10.968 1.00 95.94 85 TYR A N 1
ATOM 658 C CA . TYR A 1 85 ? -7.271 -4.436 9.727 1.00 95.94 85 TYR A CA 1
ATOM 659 C C . TYR A 1 85 ? -8.119 -4.662 8.472 1.00 95.94 85 TYR A C 1
ATOM 661 O O . TYR A 1 85 ? -7.877 -4.028 7.445 1.00 95.94 85 TYR A O 1
ATOM 669 N N . THR A 1 86 ? -9.164 -5.485 8.555 1.00 95.50 86 THR A N 1
ATOM 670 C CA . THR A 1 86 ? -10.148 -5.641 7.478 1.00 95.50 86 THR A CA 1
ATOM 671 C C . THR A 1 86 ? -10.900 -4.338 7.198 1.00 95.50 86 THR A C 1
ATOM 673 O O . THR A 1 86 ? -11.273 -4.089 6.049 1.00 95.50 86 THR A O 1
ATOM 676 N N . ASP A 1 87 ? -11.081 -3.463 8.194 1.00 94.88 87 ASP A N 1
ATOM 677 C CA . ASP A 1 87 ? -11.723 -2.158 7.984 1.00 94.88 87 ASP A CA 1
ATOM 678 C C . ASP A 1 87 ? -10.951 -1.275 6.989 1.00 94.88 87 ASP A C 1
ATOM 680 O O . ASP A 1 87 ? -11.575 -0.498 6.273 1.00 94.88 87 ASP A O 1
ATOM 684 N N . ILE A 1 88 ? -9.631 -1.457 6.841 1.00 94.25 88 ILE A N 1
ATOM 685 C CA . ILE A 1 88 ? -8.819 -0.766 5.820 1.00 94.25 88 ILE A CA 1
ATOM 686 C C . ILE A 1 88 ? -9.305 -1.132 4.414 1.00 94.25 88 ILE A C 1
ATOM 688 O O . ILE A 1 88 ? -9.508 -0.266 3.563 1.00 94.25 88 ILE A O 1
ATOM 692 N N . ALA A 1 89 ? -9.524 -2.425 4.174 1.00 93.06 89 ALA A N 1
ATOM 693 C CA . ALA A 1 89 ? -10.026 -2.912 2.897 1.00 93.06 89 ALA A CA 1
ATOM 694 C C . ALA A 1 89 ? -11.483 -2.485 2.678 1.00 93.06 89 ALA A C 1
ATOM 696 O O . ALA A 1 89 ? -11.831 -2.031 1.591 1.00 93.06 89 ALA A O 1
ATOM 697 N N . ARG A 1 90 ? -12.337 -2.568 3.711 1.00 92.44 90 ARG A N 1
ATOM 698 C CA . ARG A 1 90 ? -13.739 -2.113 3.628 1.00 92.44 90 ARG A CA 1
ATOM 699 C C . ARG A 1 90 ? -13.830 -0.630 3.277 1.00 92.44 90 ARG A C 1
ATOM 701 O O . ARG A 1 90 ? -14.641 -0.271 2.428 1.00 92.44 90 ARG A O 1
ATOM 708 N N . LEU A 1 91 ? -12.984 0.198 3.886 1.00 91.56 91 LEU A N 1
ATOM 709 C CA . LEU A 1 91 ? -12.878 1.620 3.581 1.00 91.56 91 LEU A CA 1
ATOM 710 C C . LEU A 1 91 ? -12.438 1.848 2.132 1.00 91.56 91 LEU A C 1
ATOM 712 O O . LEU A 1 91 ? -13.091 2.580 1.396 1.00 91.56 91 LEU A O 1
ATOM 716 N N . SER A 1 92 ? -11.378 1.171 1.688 1.00 89.88 92 SER A N 1
ATOM 717 C CA . SER A 1 92 ? -10.904 1.293 0.304 1.00 89.88 92 SER A CA 1
ATOM 718 C C . SER A 1 92 ? -11.983 0.906 -0.711 1.00 89.88 92 SER A C 1
ATOM 720 O O . SER A 1 92 ? -12.103 1.544 -1.752 1.00 89.88 92 SER A O 1
ATOM 722 N N . LEU A 1 93 ? -12.777 -0.127 -0.412 1.00 88.81 93 LEU A N 1
ATOM 723 C CA . LE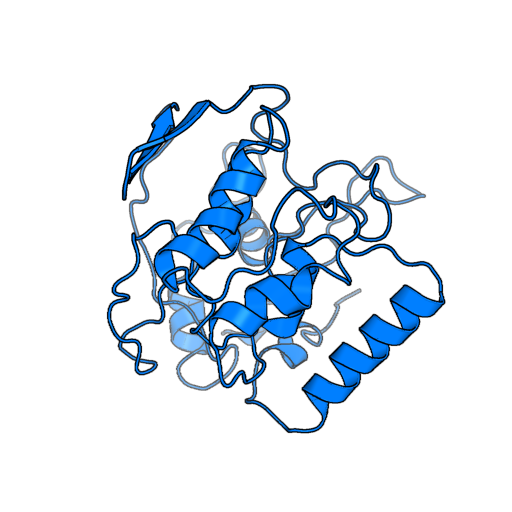U A 1 93 ? -13.861 -0.595 -1.275 1.00 88.81 93 LEU A CA 1
ATOM 724 C C . LEU A 1 93 ? -15.094 0.325 -1.250 1.00 88.81 93 LEU A C 1
ATOM 726 O O . LEU A 1 93 ? -15.849 0.346 -2.224 1.00 88.81 93 LEU A O 1
ATOM 730 N N . SER A 1 94 ? -15.326 1.065 -0.160 1.00 86.50 94 SER A N 1
ATOM 731 C CA . SER A 1 94 ? -16.441 2.016 -0.053 1.00 86.50 94 SER A CA 1
ATOM 732 C C . SER A 1 94 ? -16.123 3.358 -0.722 1.00 86.50 94 SER A C 1
ATOM 734 O O . SER A 1 94 ? -17.011 3.995 -1.299 1.00 86.50 94 SER A O 1
ATOM 736 N N . GLN A 1 95 ? -14.852 3.766 -0.706 1.00 75.81 95 GLN A N 1
ATOM 737 C CA . GLN A 1 95 ? -14.358 5.000 -1.306 1.00 75.81 95 GLN A CA 1
ATOM 738 C C . GLN A 1 95 ? -14.160 4.841 -2.828 1.00 75.81 95 GLN A C 1
ATOM 740 O O . GLN A 1 95 ? -13.071 4.592 -3.335 1.00 75.81 95 GLN A O 1
ATOM 745 N N . SER A 1 96 ? -15.238 5.076 -3.586 1.00 62.41 96 SER A N 1
ATOM 746 C CA . SER A 1 96 ? -15.295 5.120 -5.063 1.00 62.41 96 SER A CA 1
ATOM 747 C C . SER A 1 96 ? -15.166 3.775 -5.807 1.00 62.41 96 SER A C 1
ATOM 749 O O . SER A 1 96 ? -14.449 2.861 -5.422 1.00 62.41 96 SER A O 1
ATOM 751 N N . ARG A 1 97 ? -15.848 3.670 -6.958 1.00 58.16 97 ARG A N 1
ATOM 752 C CA . ARG A 1 97 ? -15.869 2.449 -7.790 1.00 58.16 97 ARG A CA 1
ATOM 753 C C . ARG A 1 97 ? -14.588 2.197 -8.596 1.00 58.16 97 ARG A C 1
ATOM 755 O O . ARG A 1 97 ? -14.386 1.087 -9.071 1.00 58.16 97 ARG A O 1
ATOM 762 N N . ALA A 1 98 ? -13.756 3.212 -8.809 1.00 60.19 98 ALA A N 1
ATOM 763 C CA . ALA A 1 98 ? -12.604 3.099 -9.705 1.00 60.19 98 ALA A CA 1
ATOM 764 C C . ALA A 1 98 ? -11.328 2.619 -8.991 1.00 60.19 98 ALA A C 1
ATOM 766 O O . ALA A 1 98 ? -10.483 1.996 -9.623 1.00 60.19 98 ALA A O 1
ATOM 767 N N . TYR A 1 99 ? -11.197 2.853 -7.680 1.00 66.56 99 TYR A N 1
ATOM 768 C CA . TYR A 1 99 ? -9.904 2.755 -6.981 1.00 66.56 99 TYR A CA 1
ATOM 769 C C . TYR A 1 99 ? -9.943 1.844 -5.748 1.00 66.56 99 TYR A C 1
ATOM 771 O O . TYR A 1 99 ? -9.256 2.054 -4.754 1.00 66.56 99 TYR A O 1
ATOM 779 N N . CYS A 1 100 ? -10.776 0.813 -5.822 1.00 75.12 100 CYS A N 1
ATOM 780 C CA . CYS A 1 100 ? -11.197 0.029 -4.669 1.00 75.12 100 CYS A CA 1
ATOM 781 C C . CYS A 1 100 ? -10.120 -0.928 -4.096 1.00 75.12 100 CYS A C 1
ATOM 783 O O . CYS A 1 100 ? -10.301 -1.471 -3.011 1.00 75.12 100 CYS A O 1
ATOM 785 N N . LEU A 1 101 ? -8.988 -1.124 -4.789 1.00 87.88 101 LEU A N 1
ATOM 786 C CA . LEU A 1 101 ? -7.969 -2.132 -4.445 1.00 87.88 101 LEU A CA 1
ATOM 787 C C . LEU A 1 101 ? -6.602 -1.564 -4.023 1.00 87.88 101 LEU A C 1
ATOM 789 O O . LEU A 1 101 ? -5.669 -2.336 -3.815 1.00 87.88 101 LEU A O 1
ATOM 793 N N . ASP A 1 102 ? -6.463 -0.245 -3.856 1.00 85.50 102 ASP A N 1
ATOM 794 C CA . ASP A 1 102 ? -5.181 0.393 -3.501 1.00 85.50 102 ASP A CA 1
ATOM 795 C C . ASP A 1 102 ? -4.589 -0.120 -2.177 1.00 85.50 102 ASP A C 1
ATOM 797 O O . ASP A 1 102 ? -3.368 -0.148 -2.008 1.00 85.50 102 ASP A O 1
ATOM 801 N N . PHE A 1 103 ? -5.442 -0.560 -1.247 1.00 89.81 103 PHE A N 1
ATOM 802 C CA . PHE A 1 103 ? -5.016 -1.130 0.032 1.00 89.81 103 PHE A CA 1
ATOM 803 C C . PHE A 1 103 ? -4.147 -2.387 -0.130 1.00 89.81 103 PHE A C 1
ATOM 805 O O . PHE A 1 103 ? -3.375 -2.708 0.774 1.00 89.81 103 PHE A O 1
ATOM 812 N N . LEU A 1 104 ? -4.236 -3.093 -1.267 1.00 91.00 104 LEU A N 1
ATOM 813 C CA . LEU A 1 104 ? -3.425 -4.283 -1.528 1.00 91.00 104 LEU A CA 1
ATOM 814 C C . LEU A 1 104 ? -1.930 -3.965 -1.571 1.00 91.00 104 LEU A C 1
ATOM 816 O O . LEU A 1 104 ? -1.126 -4.842 -1.275 1.00 91.00 104 LEU A O 1
ATOM 820 N N . SER A 1 105 ? -1.534 -2.718 -1.845 1.00 87.00 105 SER A N 1
ATOM 821 C CA . SER A 1 105 ? -0.118 -2.337 -1.774 1.00 87.00 105 SER A CA 1
ATOM 822 C C . SER A 1 105 ? 0.432 -2.337 -0.339 1.00 87.00 105 SER A C 1
ATOM 824 O O . SER A 1 105 ? 1.641 -2.289 -0.142 1.00 87.00 105 SER A O 1
ATOM 826 N N . LEU A 1 106 ? -0.440 -2.385 0.675 1.00 89.50 106 LEU A N 1
ATOM 827 C CA . LEU A 1 106 ? -0.059 -2.534 2.079 1.00 89.50 106 LEU A CA 1
ATOM 828 C C . LEU A 1 106 ? 0.087 -4.010 2.480 1.00 89.50 106 LEU A C 1
ATOM 830 O O . LEU A 1 106 ? 0.557 -4.300 3.585 1.00 89.50 106 LEU A O 1
ATOM 834 N N . VAL A 1 107 ? -0.323 -4.950 1.631 1.00 90.94 107 VAL A N 1
ATOM 835 C CA . VAL A 1 107 ? -0.214 -6.382 1.912 1.00 90.94 107 VAL A CA 1
ATOM 836 C C . VAL A 1 107 ? 1.215 -6.824 1.665 1.00 90.94 107 VAL A C 1
ATOM 838 O O . VAL A 1 107 ? 1.780 -6.609 0.597 1.00 90.94 107 VAL A O 1
ATOM 841 N N . VAL A 1 108 ? 1.806 -7.443 2.681 1.00 82.44 108 VAL A N 1
ATOM 842 C CA . VAL A 1 108 ? 3.196 -7.888 2.640 1.00 82.44 108 VAL A CA 1
ATOM 843 C C . VAL A 1 108 ? 3.289 -9.234 3.302 1.00 82.44 108 VAL A C 1
ATOM 845 O O . VAL A 1 108 ? 2.762 -9.431 4.395 1.00 82.44 108 VAL A O 1
ATOM 848 N N . GLN A 1 109 ? 4.007 -10.135 2.651 1.00 73.44 109 GLN A N 1
ATOM 849 C CA . GLN A 1 109 ? 4.435 -11.383 3.250 1.00 73.44 109 GLN A CA 1
ATOM 850 C C . GLN A 1 109 ? 5.900 -11.214 3.634 1.00 73.44 109 GLN A C 1
ATOM 852 O O . GLN A 1 109 ? 6.733 -10.884 2.791 1.00 73.44 109 GLN A O 1
ATOM 857 N N . CYS A 1 110 ? 6.197 -11.350 4.927 1.00 67.75 110 CYS A N 1
ATOM 858 C CA . CYS A 1 110 ? 7.580 -11.391 5.378 1.00 67.75 110 CYS A CA 1
ATOM 859 C C . CYS A 1 110 ? 8.147 -12.760 4.973 1.00 67.75 110 CYS A C 1
ATOM 861 O O . CYS A 1 110 ? 7.559 -13.765 5.381 1.00 67.75 110 CYS A O 1
ATOM 863 N N . PRO A 1 111 ? 9.235 -12.820 4.187 1.00 63.06 111 PRO A N 1
ATOM 864 C CA . PRO A 1 111 ? 9.885 -14.083 3.868 1.00 63.06 111 PRO A CA 1
ATOM 865 C C . PRO A 1 111 ? 10.299 -14.822 5.143 1.00 63.06 111 PRO A C 1
ATOM 867 O O . PRO A 1 111 ? 10.684 -14.195 6.141 1.00 63.06 111 PRO A O 1
ATOM 870 N N . GLU A 1 112 ? 10.244 -16.152 5.113 1.00 61.44 112 GLU A N 1
ATOM 871 C CA . GLU A 1 112 ? 10.660 -16.996 6.241 1.00 61.44 112 GLU A CA 1
ATOM 872 C C . GLU A 1 112 ? 12.128 -16.735 6.617 1.00 61.44 112 GLU A C 1
ATOM 874 O O . GLU A 1 112 ? 12.491 -16.758 7.794 1.00 61.44 112 GLU A O 1
ATOM 879 N N . GLU A 1 113 ? 12.962 -16.376 5.638 1.00 57.34 113 GLU A N 1
ATOM 880 C CA . GLU A 1 113 ? 14.384 -16.057 5.797 1.00 57.34 113 GLU A CA 1
ATOM 881 C C . GLU A 1 113 ? 14.630 -14.809 6.657 1.00 57.34 113 GLU A C 1
ATOM 883 O O . GLU A 1 113 ? 15.693 -14.671 7.262 1.00 57.34 113 GLU A O 1
ATOM 888 N N . LEU A 1 114 ? 13.642 -13.914 6.754 1.00 58.28 114 LEU A N 1
ATOM 889 C CA . LEU A 1 114 ? 13.670 -12.736 7.628 1.00 58.28 114 LEU A CA 1
ATOM 890 C C . LEU A 1 114 ? 12.970 -12.992 8.974 1.00 58.28 114 LEU A C 1
ATOM 892 O O . LEU A 1 114 ? 12.666 -12.051 9.710 1.00 58.28 114 LEU A O 1
ATOM 896 N N . GLY A 1 115 ? 12.715 -14.262 9.308 1.00 58.47 115 GLY A N 1
ATOM 897 C CA . GLY A 1 115 ? 12.008 -14.667 10.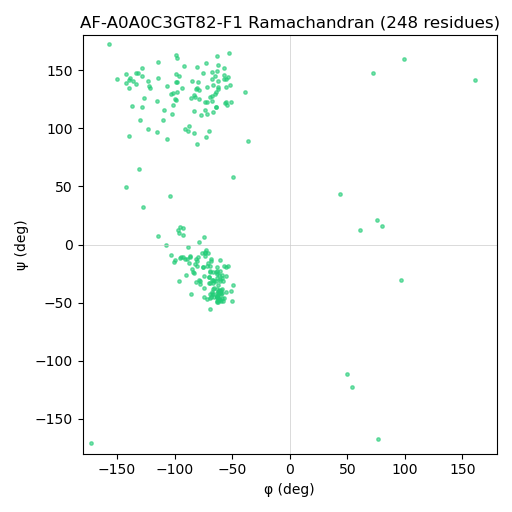522 1.00 58.47 115 GLY A CA 1
ATOM 898 C C . GLY A 1 115 ? 10.500 -14.439 10.443 1.00 58.47 115 GLY A C 1
ATOM 899 O O . GLY A 1 115 ? 9.843 -14.331 11.479 1.00 58.47 115 GLY A O 1
ATOM 900 N N . GLY A 1 116 ? 9.951 -14.327 9.229 1.00 61.78 116 GLY A N 1
ATOM 901 C CA . GLY A 1 116 ? 8.515 -14.237 9.012 1.00 61.78 116 GLY A CA 1
ATOM 902 C C . GLY A 1 116 ? 7.801 -15.515 9.447 1.00 61.78 116 GLY A C 1
ATOM 903 O O . GLY A 1 116 ? 8.190 -16.619 9.082 1.00 61.78 116 GLY A O 1
ATOM 904 N N . THR A 1 117 ? 6.735 -15.363 10.226 1.00 61.81 117 THR A N 1
ATOM 905 C CA . THR A 1 117 ? 5.749 -16.421 10.465 1.00 61.81 117 THR A CA 1
ATOM 906 C C . THR A 1 117 ? 4.580 -16.238 9.505 1.00 61.81 117 THR A C 1
ATOM 908 O O . THR A 1 117 ? 4.182 -15.099 9.247 1.00 61.81 117 THR A O 1
ATOM 911 N N . LEU A 1 118 ? 3.988 -17.340 9.034 1.00 68.19 118 LEU A N 1
ATOM 912 C CA . LEU A 1 118 ? 2.714 -17.306 8.312 1.00 68.19 118 LEU A CA 1
ATOM 913 C C . LEU A 1 118 ? 1.680 -16.515 9.122 1.00 68.19 118 LEU A C 1
ATOM 915 O O . LEU A 1 118 ? 1.427 -16.824 10.288 1.00 68.19 118 LEU A O 1
ATOM 919 N N . SER A 1 119 ? 1.132 -15.469 8.502 1.00 80.94 119 SER A N 1
ATOM 920 C CA . SER A 1 119 ? 0.101 -14.643 9.120 1.00 80.94 119 SER A CA 1
ATOM 921 C C . SER A 1 119 ? -1.173 -15.469 9.288 1.00 80.94 119 SER A C 1
ATOM 923 O O . SER A 1 119 ? -1.566 -16.211 8.389 1.00 80.94 119 SER A O 1
ATOM 925 N N . ASP A 1 120 ? -1.818 -15.329 10.441 1.00 88.50 120 ASP A N 1
ATOM 926 C CA . ASP A 1 120 ? -3.158 -15.848 10.719 1.00 88.50 120 ASP A CA 1
ATOM 927 C C . ASP A 1 120 ? -4.262 -15.043 10.013 1.00 88.50 120 ASP A C 1
ATOM 929 O O . ASP A 1 120 ? -5.421 -15.447 10.017 1.00 88.50 120 ASP A O 1
ATOM 933 N N . LEU A 1 121 ? -3.901 -13.919 9.391 1.00 91.75 121 LEU A N 1
ATOM 934 C CA . LEU A 1 121 ? -4.814 -13.062 8.651 1.00 91.75 121 LEU A CA 1
ATOM 935 C C . LEU A 1 121 ? -5.076 -13.608 7.237 1.00 91.75 121 LEU A C 1
ATOM 937 O O . LEU A 1 121 ? -4.196 -14.233 6.635 1.00 91.75 121 LEU A O 1
ATOM 941 N N . PRO A 1 122 ? -6.246 -13.314 6.640 1.00 93.69 122 PRO A N 1
ATOM 942 C CA . PRO A 1 122 ? -6.479 -13.572 5.227 1.00 93.69 122 PRO A CA 1
ATOM 943 C C . PRO A 1 122 ? -5.392 -12.925 4.363 1.00 93.69 122 PRO A C 1
ATOM 945 O O . PRO A 1 122 ? -4.946 -11.813 4.637 1.00 93.69 122 PRO A O 1
ATOM 948 N N . SER A 1 123 ? -5.010 -13.580 3.266 1.00 91.19 123 SER A N 1
ATOM 949 C CA . SER A 1 123 ? -3.857 -13.183 2.440 1.00 91.19 123 SER A CA 1
ATOM 950 C C . SER A 1 123 ? -3.943 -11.787 1.814 1.00 91.19 123 SER A C 1
ATOM 952 O O . SER A 1 123 ? -2.955 -11.307 1.273 1.00 91.19 123 SER A O 1
ATOM 954 N N . TRP A 1 124 ? -5.121 -11.166 1.825 1.00 93.69 124 TRP A N 1
ATOM 955 C CA . TRP A 1 124 ? -5.389 -9.828 1.302 1.00 93.69 124 TRP A CA 1
ATOM 956 C C . TRP A 1 124 ? -5.504 -8.768 2.406 1.00 93.69 124 TRP A C 1
ATOM 958 O O . TRP A 1 124 ? -5.583 -7.583 2.095 1.00 93.69 124 TRP A O 1
ATOM 968 N N . VAL A 1 125 ? -5.533 -9.157 3.683 1.00 94.38 125 VAL A N 1
ATOM 969 C CA . VAL A 1 125 ? -5.597 -8.214 4.804 1.00 94.38 125 VAL A CA 1
ATOM 970 C C . VAL A 1 125 ? -4.182 -7.705 5.102 1.00 94.38 125 VAL A C 1
ATOM 972 O O . VAL A 1 125 ? -3.270 -8.512 5.300 1.00 94.38 125 VAL A O 1
ATOM 975 N N . PRO A 1 126 ? -3.956 -6.378 5.157 1.00 92.75 126 PRO A N 1
ATOM 976 C CA . PRO A 1 126 ? -2.651 -5.836 5.509 1.00 92.75 126 PRO A CA 1
ATOM 977 C C . PRO A 1 126 ? -2.260 -6.201 6.941 1.00 92.75 126 PRO A C 1
ATOM 979 O O . PRO A 1 126 ? -2.898 -5.770 7.899 1.00 92.75 126 PRO A O 1
ATOM 982 N N . ASP A 1 127 ? -1.165 -6.940 7.106 1.00 91.88 127 ASP A N 1
ATOM 983 C CA . ASP A 1 127 ? -0.614 -7.207 8.431 1.00 91.88 127 ASP A CA 1
ATOM 984 C C . ASP A 1 127 ? 0.266 -6.035 8.884 1.00 91.88 127 ASP A C 1
ATOM 986 O O . ASP A 1 127 ? 1.448 -5.925 8.527 1.00 91.88 127 ASP A O 1
ATOM 990 N N . LEU A 1 128 ? -0.313 -5.116 9.662 1.00 91.69 128 LEU A N 1
ATOM 991 C CA . LEU A 1 128 ? 0.431 -3.974 10.196 1.00 91.69 128 LEU A CA 1
ATOM 992 C C . LEU A 1 128 ? 1.344 -4.368 11.368 1.00 91.69 128 LEU A C 1
ATOM 994 O O . LEU A 1 128 ? 2.169 -3.552 11.782 1.00 91.69 128 LEU A O 1
ATOM 998 N N . ARG A 1 129 ? 1.283 -5.606 11.884 1.00 89.50 129 ARG A N 1
ATOM 999 C CA . ARG A 1 129 ? 2.241 -6.100 12.893 1.00 89.50 129 ARG A CA 1
ATOM 1000 C C . ARG A 1 129 ? 3.640 -6.224 12.294 1.00 89.50 129 ARG A C 1
ATOM 1002 O O . ARG A 1 129 ? 4.625 -5.990 12.992 1.00 89.50 129 ARG A O 1
ATOM 1009 N N . ILE A 1 130 ? 3.723 -6.506 10.992 1.00 87.38 130 ILE A N 1
ATOM 1010 C CA . ILE A 1 130 ? 4.978 -6.572 10.242 1.00 87.38 130 ILE A CA 1
ATOM 1011 C C . ILE A 1 130 ? 5.602 -5.172 10.172 1.00 87.38 130 ILE A C 1
ATOM 1013 O O . ILE A 1 130 ? 5.062 -4.244 9.561 1.00 87.38 130 ILE A O 1
ATOM 1017 N N . ARG A 1 131 ? 6.760 -5.025 10.820 1.00 86.12 131 ARG A N 1
ATOM 1018 C CA . ARG A 1 131 ? 7.511 -3.770 10.927 1.00 86.12 131 ARG A CA 1
ATOM 1019 C C . ARG A 1 131 ? 8.506 -3.637 9.788 1.00 86.12 131 ARG A C 1
ATOM 1021 O O . ARG A 1 131 ? 9.611 -4.165 9.843 1.00 86.12 131 ARG A O 1
ATOM 1028 N N . ILE A 1 132 ? 8.116 -2.877 8.784 1.00 80.00 132 ILE A N 1
ATOM 1029 C CA . ILE A 1 132 ? 8.892 -2.674 7.565 1.00 80.00 132 ILE A CA 1
ATOM 1030 C C . ILE A 1 132 ? 8.796 -1.215 7.151 1.00 80.00 132 ILE A C 1
ATOM 1032 O O . ILE A 1 132 ? 7.742 -0.592 7.275 1.00 80.00 132 ILE A O 1
ATOM 1036 N N . SER A 1 133 ? 9.909 -0.673 6.661 1.00 75.12 133 SER A N 1
ATOM 1037 C CA . SER A 1 133 ? 9.908 0.601 5.949 1.00 75.12 133 SER A CA 1
ATOM 1038 C C . SER A 1 133 ? 9.656 0.289 4.486 1.00 75.12 133 SER A C 1
ATOM 1040 O O . SER A 1 133 ? 10.582 -0.091 3.777 1.00 75.12 133 SER A O 1
ATOM 1042 N N . MET A 1 134 ? 8.405 0.415 4.060 1.00 66.81 134 MET A N 1
ATOM 1043 C CA . MET A 1 134 ? 8.053 0.311 2.652 1.00 66.81 134 MET A CA 1
ATOM 1044 C C . MET A 1 134 ? 7.896 1.685 2.034 1.00 66.81 134 MET A C 1
ATOM 1046 O O . MET A 1 134 ? 7.440 2.620 2.687 1.00 66.81 134 MET A O 1
ATOM 1050 N N . TYR A 1 135 ? 8.265 1.759 0.765 1.00 68.06 135 TYR A N 1
ATOM 1051 C CA . TYR A 1 135 ? 7.911 2.850 -0.116 1.00 68.06 135 TYR A CA 1
ATOM 1052 C C . TYR A 1 135 ? 7.032 2.226 -1.191 1.00 68.06 135 TYR A C 1
ATOM 1054 O O . TYR A 1 135 ? 7.545 1.573 -2.100 1.00 68.06 135 TYR A O 1
ATOM 1062 N N . SER A 1 136 ? 5.710 2.330 -1.027 1.00 71.06 136 SER A N 1
ATOM 1063 C CA . SER A 1 136 ? 4.790 1.951 -2.100 1.00 71.06 136 SER A CA 1
ATOM 1064 C C . SER A 1 136 ? 5.135 2.759 -3.348 1.00 71.06 136 SER A C 1
ATOM 1066 O O . SER A 1 136 ? 5.620 3.889 -3.250 1.00 71.06 136 SER A O 1
ATOM 1068 N N . PHE A 1 137 ? 4.855 2.206 -4.528 1.00 77.81 137 PHE A N 1
ATOM 1069 C CA . PHE A 1 137 ? 4.927 3.002 -5.747 1.00 77.81 137 PHE A CA 1
ATOM 1070 C C . PHE A 1 137 ? 4.043 4.244 -5.619 1.00 77.81 137 PHE A C 1
ATOM 1072 O O . PHE A 1 137 ? 2.964 4.191 -5.017 1.00 77.81 137 PHE A O 1
ATOM 1079 N N . GLU A 1 138 ? 4.512 5.364 -6.175 1.00 78.62 138 GLU A N 1
ATOM 1080 C CA . GLU A 1 138 ? 3.777 6.625 -6.110 1.00 78.62 138 GLU A CA 1
ATOM 1081 C C . GLU A 1 138 ? 2.369 6.419 -6.677 1.00 78.62 138 GLU A C 1
ATOM 1083 O O . GLU A 1 138 ? 2.198 5.976 -7.808 1.00 78.62 138 GLU A O 1
ATOM 1088 N N . ARG A 1 139 ? 1.332 6.713 -5.890 1.00 80.88 139 ARG A N 1
ATOM 1089 C CA . ARG A 1 139 ? -0.057 6.554 -6.354 1.00 80.88 139 ARG A CA 1
ATOM 1090 C C . ARG A 1 139 ? -0.532 7.759 -7.175 1.00 80.88 139 ARG A C 1
ATOM 1092 O O . ARG A 1 139 ? -1.434 7.616 -8.001 1.00 80.88 139 ARG A O 1
ATOM 1099 N N . TYR A 1 140 ? 0.081 8.921 -6.961 1.00 80.56 140 TYR A N 1
ATOM 1100 C CA . TYR A 1 140 ? -0.287 10.225 -7.517 1.00 80.56 140 TYR A CA 1
ATOM 1101 C C . TYR A 1 140 ? 0.967 10.930 -8.042 1.00 80.56 140 TYR A C 1
ATOM 1103 O O . TYR A 1 140 ? 2.041 10.732 -7.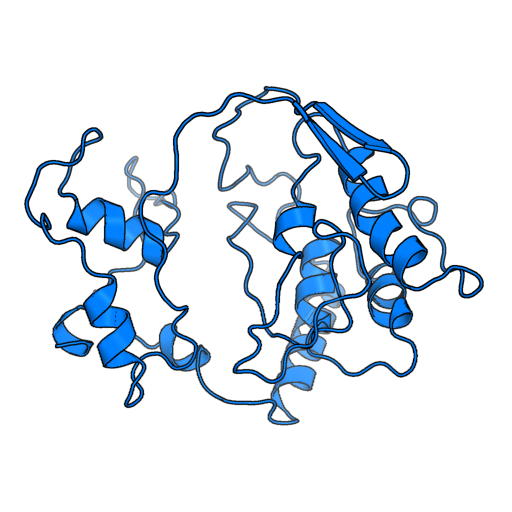478 1.00 80.56 140 TYR A O 1
ATOM 1111 N N . LEU A 1 141 ? 0.842 11.729 -9.108 1.00 79.50 141 LEU A N 1
ATOM 1112 C CA . LEU A 1 141 ? 1.984 12.454 -9.696 1.00 79.50 141 LEU A CA 1
ATOM 1113 C C . LEU A 1 141 ? 2.530 13.554 -8.777 1.00 79.50 141 LEU A C 1
ATOM 1115 O O . LEU A 1 141 ? 3.722 13.871 -8.816 1.0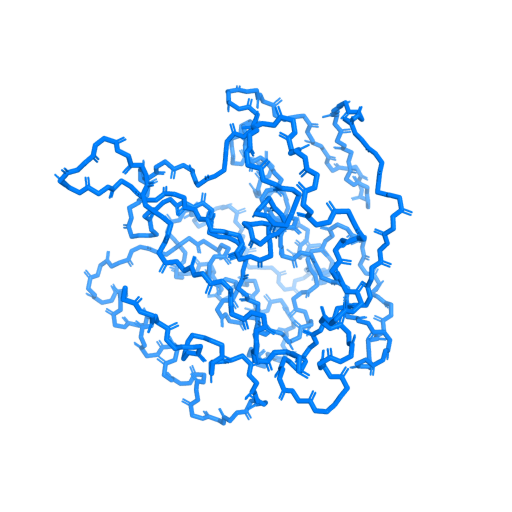0 79.50 141 LEU A O 1
ATOM 1119 N N . ASP A 1 142 ? 1.637 14.121 -7.973 1.00 77.00 142 ASP A N 1
ATOM 1120 C CA . ASP A 1 142 ? 1.902 15.116 -6.944 1.00 77.00 142 ASP A CA 1
ATOM 1121 C C . ASP A 1 142 ? 1.256 14.619 -5.647 1.00 77.00 142 ASP A C 1
ATOM 1123 O O . ASP A 1 142 ? 0.052 14.362 -5.594 1.00 77.00 142 ASP A O 1
ATOM 1127 N N . VAL A 1 143 ? 2.082 14.396 -4.628 1.00 69.06 143 VAL A N 1
ATOM 1128 C CA . VAL A 1 143 ? 1.644 13.867 -3.332 1.00 69.06 143 VAL A CA 1
ATOM 1129 C C . VAL A 1 143 ? 1.031 14.946 -2.442 1.00 69.06 143 VAL A C 1
ATOM 1131 O O . VAL A 1 143 ? 0.273 14.597 -1.536 1.00 69.06 143 VAL A O 1
ATOM 1134 N N . ASP A 1 144 ? 1.301 16.220 -2.734 1.00 68.75 144 ASP A N 1
ATOM 1135 C CA . ASP A 1 144 ? 0.829 17.367 -1.958 1.00 68.75 144 ASP A CA 1
ATOM 1136 C C . ASP A 1 144 ? -0.524 17.900 -2.476 1.00 68.75 144 ASP A C 1
ATOM 1138 O O . ASP A 1 144 ? -1.204 18.663 -1.787 1.00 68.75 144 ASP A O 1
ATOM 1142 N N . ASP A 1 145 ? -0.964 17.456 -3.660 1.00 74.56 145 ASP A N 1
ATOM 1143 C CA . ASP A 1 145 ? -2.239 17.835 -4.277 1.00 74.56 145 ASP A CA 1
ATOM 1144 C C . ASP A 1 145 ? -3.262 16.678 -4.272 1.00 74.56 145 ASP A C 1
ATOM 1146 O O . ASP A 1 145 ? -3.117 15.652 -4.942 1.00 74.56 145 ASP A O 1
ATOM 1150 N N . PHE A 1 146 ? -4.380 16.854 -3.556 1.00 71.44 146 PHE A N 1
ATOM 1151 C CA . PHE A 1 146 ? -5.458 15.855 -3.497 1.00 71.44 146 PHE A CA 1
ATOM 1152 C C . PHE A 1 146 ? -6.187 15.652 -4.825 1.00 71.44 146 PHE A C 1
ATOM 1154 O O . PHE A 1 146 ? -6.778 14.587 -5.042 1.00 71.44 146 PHE A O 1
ATOM 1161 N N . SER A 1 147 ? -6.138 16.659 -5.695 1.00 77.69 147 SER A N 1
ATOM 1162 C CA . SER A 1 147 ? -6.673 16.620 -7.052 1.00 77.69 147 SER A CA 1
ATOM 1163 C C . SER A 1 147 ? -5.670 16.090 -8.076 1.00 77.69 147 SER A C 1
ATOM 1165 O O . SER A 1 147 ? -6.037 15.912 -9.241 1.00 77.69 147 SER A O 1
ATOM 1167 N N . SER A 1 148 ? -4.443 15.777 -7.639 1.00 79.00 148 SER A N 1
ATOM 1168 C CA . SER A 1 148 ? -3.392 15.266 -8.507 1.00 79.00 148 SER A CA 1
ATOM 1169 C C . SER A 1 148 ? -3.845 14.010 -9.248 1.00 79.00 148 SER A C 1
ATOM 1171 O O . SER A 1 148 ? -4.443 13.103 -8.649 1.00 79.00 148 SER A O 1
ATOM 1173 N N . PRO A 1 149 ? -3.564 13.915 -10.558 1.00 81.19 149 PRO A N 1
ATOM 1174 C CA . PRO A 1 149 ? -3.843 12.704 -11.304 1.00 81.19 149 PRO A CA 1
ATOM 1175 C C . PRO A 1 149 ? -3.039 11.520 -10.756 1.00 81.19 149 PRO A C 1
ATOM 1177 O O . PRO A 1 149 ? -1.949 11.649 -10.191 1.00 81.19 149 PRO A O 1
ATOM 1180 N N . ARG A 1 150 ? -3.583 10.322 -10.974 1.00 81.50 150 ARG A N 1
ATOM 1181 C CA . ARG A 1 150 ? -2.902 9.069 -10.653 1.00 81.50 150 ARG A CA 1
ATOM 1182 C C . ARG A 1 150 ? -1.624 8.929 -11.472 1.00 81.50 150 ARG A C 1
ATOM 1184 O O . ARG A 1 150 ? -1.622 9.202 -12.670 1.00 81.50 150 ARG A O 1
ATOM 1191 N N . ALA A 1 151 ? -0.580 8.415 -10.833 1.00 83.06 151 ALA A N 1
ATOM 1192 C CA . ALA A 1 151 ? 0.646 8.033 -11.527 1.00 83.06 151 ALA A CA 1
ATOM 1193 C C . ALA A 1 151 ? 0.426 6.848 -12.481 1.00 83.06 151 ALA A C 1
ATOM 1195 O O . ALA A 1 151 ? 1.024 6.784 -13.553 1.00 83.06 151 ALA A O 1
ATOM 1196 N N . TYR A 1 152 ? -0.481 5.940 -12.108 1.00 82.44 152 TYR A N 1
ATOM 1197 C CA . TYR A 1 152 ? -0.831 4.750 -12.875 1.00 82.44 152 TYR A CA 1
ATOM 1198 C C . TYR A 1 152 ? -2.344 4.702 -13.099 1.00 82.44 152 TYR A C 1
ATOM 1200 O O . TYR A 1 152 ? -3.118 4.764 -12.146 1.00 82.44 152 TYR A O 1
ATOM 1208 N N . ASN A 1 153 ? -2.777 4.585 -14.359 1.00 80.56 153 ASN A N 1
ATOM 1209 C CA . ASN A 1 153 ? -4.198 4.543 -14.719 1.00 80.56 153 ASN A CA 1
ATOM 1210 C C . ASN A 1 153 ? -4.488 3.569 -15.875 1.00 80.56 153 ASN A C 1
ATOM 1212 O O . ASN A 1 153 ? -5.141 3.915 -16.858 1.00 80.56 153 ASN A O 1
ATOM 1216 N N . ALA A 1 154 ? -3.978 2.338 -15.773 1.00 80.25 154 ALA A N 1
ATOM 1217 C CA . ALA A 1 154 ? -4.163 1.321 -16.813 1.00 80.25 154 ALA A CA 1
ATOM 1218 C C . ALA A 1 154 ? -5.647 0.969 -17.051 1.00 80.25 154 ALA A C 1
ATOM 1220 O O . ALA A 1 154 ? -6.040 0.656 -18.172 1.00 80.25 154 ALA A O 1
ATOM 1221 N N . GLY A 1 155 ? -6.481 1.050 -16.007 1.00 75.75 155 GLY A N 1
ATOM 1222 C CA . GLY A 1 155 ? -7.923 0.803 -16.094 1.00 75.75 155 GLY A CA 1
ATOM 1223 C C . GLY A 1 155 ? -8.740 1.980 -16.639 1.00 75.75 155 GLY A C 1
ATOM 1224 O O . GLY A 1 155 ? -9.927 1.813 -16.926 1.00 75.75 155 GLY A O 1
ATOM 1225 N N . GLY A 1 156 ? -8.146 3.169 -16.786 1.00 80.75 156 GLY A N 1
ATOM 1226 C CA . GLY A 1 156 ? -8.869 4.385 -17.147 1.00 80.75 156 GLY A CA 1
ATOM 1227 C C . GLY A 1 156 ? -10.038 4.653 -16.194 1.00 80.75 156 GLY A C 1
ATOM 1228 O O . GLY A 1 156 ? -9.874 4.744 -14.983 1.00 80.75 156 GLY A O 1
ATOM 1229 N N . ASN A 1 157 ? -11.247 4.745 -16.748 1.00 77.00 157 ASN A N 1
ATOM 1230 C CA . ASN A 1 157 ? -12.472 4.959 -15.971 1.00 77.00 157 ASN A CA 1
ATOM 1231 C C . ASN A 1 157 ? -13.234 3.657 -15.670 1.00 77.00 157 ASN A C 1
ATOM 1233 O O . ASN A 1 157 ? -14.404 3.705 -15.282 1.00 77.00 157 ASN A O 1
ATOM 1237 N N . MET A 1 158 ? -12.624 2.488 -15.897 1.00 76.75 158 MET A N 1
ATOM 1238 C CA . MET A 1 158 ? -13.269 1.217 -15.582 1.00 76.75 158 MET A CA 1
ATOM 1239 C C . MET A 1 158 ? -13.413 1.066 -14.070 1.00 76.75 158 MET A C 1
ATOM 1241 O O . MET A 1 158 ? -12.442 1.111 -13.320 1.00 76.75 158 MET A O 1
ATOM 1245 N N . ALA A 1 159 ? -14.651 0.866 -13.627 1.00 71.94 159 ALA A N 1
ATOM 1246 C CA . ALA A 1 159 ? -14.939 0.527 -12.247 1.00 71.94 159 ALA A CA 1
ATOM 1247 C C . ALA A 1 159 ? -14.507 -0.916 -11.964 1.00 71.94 159 ALA A C 1
ATOM 1249 O O . ALA A 1 159 ? -15.001 -1.846 -12.607 1.00 71.94 159 ALA A O 1
ATOM 1250 N N . GLY A 1 160 ? -13.627 -1.104 -10.982 1.00 73.62 160 GLY A N 1
ATOM 1251 C CA . GLY A 1 160 ? -13.357 -2.424 -10.429 1.00 73.62 160 GLY A CA 1
ATOM 1252 C C . GLY A 1 160 ? -14.586 -2.940 -9.678 1.00 73.62 160 GLY A C 1
ATOM 1253 O O . GLY A 1 160 ? -15.293 -2.175 -9.022 1.00 73.62 160 GLY A O 1
ATOM 1254 N N . VAL A 1 161 ? -14.854 -4.242 -9.772 1.00 83.19 161 VAL A N 1
ATOM 1255 C CA . VAL A 1 161 ? -15.882 -4.900 -8.955 1.00 83.19 161 VAL A CA 1
ATOM 1256 C C . VAL A 1 161 ? -15.162 -5.804 -7.970 1.00 83.19 161 VAL A C 1
ATOM 1258 O O . VAL A 1 161 ? -14.618 -6.841 -8.356 1.00 83.19 161 VAL A O 1
ATOM 1261 N N . ALA A 1 162 ? -15.154 -5.394 -6.705 1.00 89.56 162 ALA A N 1
ATOM 1262 C CA . ALA A 1 162 ? -14.567 -6.149 -5.615 1.00 89.56 162 ALA A CA 1
ATOM 1263 C C . ALA A 1 162 ? -15.494 -6.147 -4.394 1.00 89.56 162 ALA A C 1
ATOM 1265 O O . ALA A 1 162 ? -16.141 -5.145 -4.091 1.00 89.56 162 ALA A O 1
ATOM 1266 N N . THR A 1 163 ? -15.579 -7.283 -3.709 1.00 91.06 163 THR A N 1
ATOM 1267 C CA . THR A 1 163 ? -16.425 -7.474 -2.524 1.00 91.06 163 THR A CA 1
ATOM 1268 C C . THR A 1 163 ? -15.712 -8.348 -1.509 1.00 91.06 163 THR A C 1
ATOM 1270 O O . THR A 1 163 ? -15.014 -9.287 -1.890 1.00 91.06 163 THR A O 1
ATOM 1273 N N . ILE A 1 164 ? -15.951 -8.096 -0.227 1.00 92.56 164 ILE A N 1
ATOM 1274 C CA . ILE A 1 164 ? -15.479 -8.959 0.856 1.00 92.56 164 ILE A CA 1
ATOM 1275 C C . ILE A 1 164 ? -16.638 -9.847 1.304 1.00 92.56 164 ILE A C 1
ATOM 1277 O O . ILE A 1 164 ? -17.713 -9.352 1.637 1.00 92.56 164 ILE A O 1
ATOM 1281 N N . ASP A 1 165 ? -16.404 -11.154 1.300 1.00 90.00 165 ASP A N 1
ATOM 1282 C CA . ASP A 1 165 ? -17.329 -12.190 1.753 1.00 90.00 165 ASP A CA 1
ATOM 1283 C C . ASP A 1 165 ? -16.637 -13.005 2.850 1.00 90.00 165 ASP A C 1
ATOM 1285 O O . ASP A 1 165 ? -15.772 -13.836 2.567 1.00 90.00 165 ASP A O 1
ATOM 1289 N N . ALA A 1 166 ? -16.963 -12.695 4.108 1.00 85.4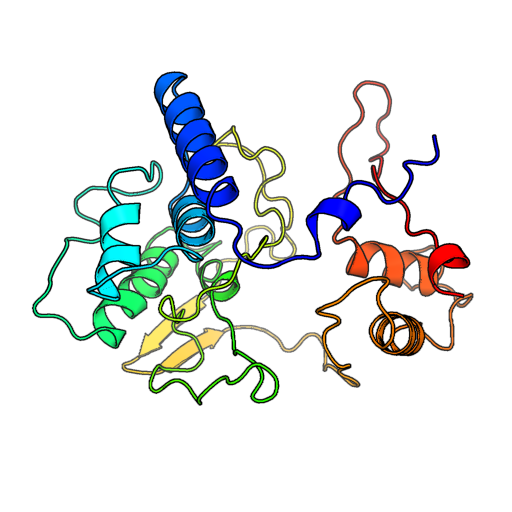4 166 ALA A N 1
ATOM 1290 C CA . ALA A 1 166 ? -16.249 -13.180 5.288 1.00 85.44 166 ALA A CA 1
ATOM 1291 C C . ALA A 1 166 ? -14.723 -12.970 5.162 1.00 85.44 166 ALA A C 1
ATOM 1293 O O . ALA A 1 166 ? -14.261 -11.830 5.143 1.00 85.44 166 ALA A O 1
ATOM 1294 N N . HIS A 1 167 ? -13.956 -14.054 5.030 1.00 89.31 167 HIS A N 1
ATOM 1295 C CA . HIS A 1 167 ? -12.493 -14.048 4.929 1.00 89.31 167 HIS A CA 1
ATOM 1296 C C . HIS A 1 167 ? -11.976 -14.001 3.477 1.00 89.31 167 HIS A C 1
ATOM 1298 O O . HIS A 1 167 ? -10.778 -14.148 3.227 1.00 89.31 167 HIS A O 1
ATOM 1304 N N . CYS A 1 168 ? -12.854 -13.812 2.489 1.00 93.75 168 CYS A N 1
ATOM 1305 C CA . CYS A 1 168 ? -12.494 -13.840 1.074 1.00 93.75 168 CYS A CA 1
ATOM 1306 C C . CYS A 1 168 ? -12.703 -12.480 0.401 1.00 93.75 168 CYS A C 1
ATOM 1308 O O . CYS A 1 168 ? -13.823 -11.974 0.337 1.00 93.75 168 CYS A O 1
ATOM 1310 N N . LEU A 1 169 ? -11.641 -11.937 -0.197 1.00 94.25 169 LEU A N 1
ATOM 1311 C CA . LEU A 1 169 ? -11.739 -10.852 -1.169 1.00 94.25 169 LEU A CA 1
ATOM 1312 C C . LEU A 1 169 ? -12.057 -11.444 -2.545 1.00 94.25 169 LEU A C 1
ATOM 1314 O O . LEU A 1 169 ? -11.251 -12.169 -3.127 1.00 94.25 169 LEU A O 1
ATOM 1318 N N . ARG A 1 170 ? -13.237 -11.131 -3.075 1.00 92.75 170 ARG A N 1
ATOM 1319 C CA . ARG A 1 170 ? -13.647 -11.491 -4.435 1.00 92.75 170 ARG A CA 1
ATOM 1320 C C . ARG A 1 170 ? -13.424 -10.295 -5.346 1.00 92.75 170 ARG A C 1
ATOM 1322 O O . ARG A 1 170 ? -13.874 -9.200 -5.024 1.00 92.75 170 ARG A O 1
ATOM 1329 N N . VAL A 1 171 ? -12.773 -10.514 -6.484 1.00 89.44 171 VAL A N 1
ATOM 1330 C CA . VAL A 1 171 ? -12.527 -9.496 -7.514 1.00 89.44 171 VAL A CA 1
ATOM 1331 C C . VAL A 1 171 ? -12.975 -10.018 -8.876 1.00 89.44 171 VAL A C 1
ATOM 1333 O O . VAL A 1 171 ? -12.848 -11.209 -9.158 1.00 89.44 171 VAL A O 1
ATOM 1336 N N . HIS A 1 172 ? -13.492 -9.135 -9.726 1.00 86.81 172 HIS A N 1
ATOM 1337 C CA . HIS A 1 172 ? -13.775 -9.436 -11.128 1.00 86.81 172 HIS A CA 1
ATOM 1338 C C . HIS A 1 172 ? -12.752 -8.747 -12.025 1.00 86.81 172 HIS A C 1
ATOM 1340 O O . HIS A 1 172 ? -12.452 -7.568 -11.850 1.00 86.81 172 HIS A O 1
ATOM 1346 N N . GLY A 1 173 ? -12.257 -9.474 -13.020 1.00 84.25 173 GLY A N 1
ATOM 1347 C CA . GLY A 1 173 ? -11.300 -8.954 -13.983 1.00 84.25 173 GLY A CA 1
ATOM 1348 C C . GLY A 1 173 ? -11.038 -9.947 -15.104 1.00 84.25 173 GLY A C 1
ATOM 1349 O O . GLY A 1 173 ? -11.714 -10.971 -15.221 1.00 84.25 173 GLY A O 1
ATOM 1350 N N . PHE A 1 174 ? -10.037 -9.630 -15.914 1.00 84.38 174 PHE A N 1
ATOM 1351 C CA . PHE A 1 174 ? -9.541 -10.493 -16.976 1.00 84.38 174 PHE A CA 1
ATOM 1352 C C . PHE A 1 174 ? -8.118 -10.919 -16.637 1.00 84.38 174 PHE A C 1
ATOM 1354 O O . PHE A 1 174 ? -7.343 -10.132 -16.094 1.00 84.38 174 PHE A O 1
ATOM 1361 N N . VAL A 1 175 ? -7.777 -12.160 -16.968 1.00 88.38 175 VAL A N 1
ATOM 1362 C CA . VAL A 1 175 ? -6.387 -12.614 -16.925 1.00 88.38 175 VAL A CA 1
ATOM 1363 C C . VAL A 1 175 ? -5.699 -12.040 -18.159 1.00 88.38 175 VAL A C 1
ATOM 1365 O O . VAL A 1 175 ? -6.059 -12.402 -19.278 1.00 88.38 175 VAL A O 1
ATOM 1368 N N . LEU A 1 176 ? -4.778 -11.098 -17.948 1.00 86.00 176 LEU A N 1
ATOM 1369 C CA . LEU A 1 176 ? -4.025 -10.451 -19.025 1.00 86.00 176 LEU A CA 1
ATOM 1370 C C . LEU A 1 176 ? -2.783 -11.263 -19.405 1.00 86.00 176 LEU A C 1
ATOM 1372 O O . LEU A 1 176 ? -2.510 -11.428 -20.587 1.00 86.00 176 LEU A O 1
ATOM 1376 N N . ASP A 1 177 ? -2.067 -11.771 -18.402 1.00 87.31 177 ASP A N 1
ATOM 1377 C CA . ASP A 1 177 ? -0.827 -12.525 -18.573 1.00 87.31 177 ASP A CA 1
ATOM 1378 C C . ASP A 1 177 ? -0.569 -13.434 -17.356 1.00 87.31 177 ASP A C 1
ATOM 1380 O O . ASP A 1 177 ? -1.280 -13.357 -16.344 1.00 87.31 177 ASP A O 1
ATOM 1384 N N . SER A 1 178 ? 0.447 -14.288 -17.446 1.00 91.31 178 SER A N 1
ATOM 1385 C CA . SER A 1 178 ? 0.939 -15.143 -16.369 1.00 91.31 178 SER A CA 1
ATOM 1386 C C . SER A 1 178 ? 2.410 -14.872 -16.085 1.00 91.31 178 SER A C 1
ATOM 1388 O O . SER A 1 178 ? 3.226 -14.798 -16.997 1.00 91.31 178 SER A O 1
ATOM 1390 N N . ILE A 1 179 ? 2.767 -14.789 -14.806 1.00 89.62 179 ILE A N 1
ATOM 1391 C CA . ILE A 1 179 ? 4.165 -14.657 -14.396 1.00 89.62 179 ILE A CA 1
ATOM 1392 C C . ILE A 1 179 ? 4.870 -15.997 -14.632 1.00 89.62 179 ILE A C 1
ATOM 1394 O O . ILE A 1 179 ? 4.576 -16.980 -13.953 1.00 89.62 179 ILE A O 1
ATOM 1398 N N . GLU A 1 180 ? 5.804 -16.035 -15.582 1.00 88.06 180 GLU A N 1
ATOM 1399 C CA . GLU A 1 180 ? 6.553 -17.257 -15.908 1.00 88.06 180 GLU A CA 1
ATOM 1400 C C . GLU A 1 180 ? 7.674 -17.556 -14.906 1.00 88.06 180 GLU A C 1
ATOM 1402 O O . GLU A 1 180 ? 7.992 -18.718 -14.646 1.00 88.06 180 GLU A O 1
ATOM 1407 N N . LYS A 1 181 ? 8.300 -16.509 -14.358 1.00 85.62 181 LYS A N 1
ATOM 1408 C CA . LYS A 1 181 ? 9.455 -16.608 -13.460 1.00 85.62 181 LYS A CA 1
ATOM 1409 C C . LYS A 1 181 ? 9.369 -15.557 -12.360 1.00 85.62 181 LYS A C 1
ATOM 1411 O O . LYS A 1 181 ? 9.016 -14.410 -12.617 1.00 85.62 181 LYS A O 1
ATOM 1416 N N . VAL A 1 182 ? 9.727 -15.957 -11.144 1.00 87.44 182 VAL A N 1
ATOM 1417 C CA . VAL A 1 182 ? 9.869 -15.080 -9.975 1.00 87.44 182 VAL A CA 1
ATOM 1418 C C . VAL A 1 182 ? 11.286 -15.247 -9.443 1.00 87.44 182 VAL A C 1
ATOM 1420 O O . VAL A 1 182 ? 11.805 -16.362 -9.416 1.00 87.44 182 VAL A O 1
ATOM 1423 N N . TYR A 1 183 ? 11.893 -14.143 -9.022 1.00 84.25 183 TYR A N 1
ATOM 1424 C CA . TYR A 1 183 ? 13.245 -14.110 -8.474 1.00 84.25 183 TYR A CA 1
ATOM 1425 C C . TYR A 1 183 ? 13.217 -13.699 -6.997 1.00 84.25 183 TYR A C 1
ATOM 1427 O O . TYR A 1 183 ? 12.262 -13.040 -6.570 1.00 84.25 183 TYR A O 1
ATOM 1435 N N . PRO A 1 184 ? 14.249 -14.053 -6.209 1.00 82.50 184 PRO A N 1
ATOM 1436 C CA . PRO A 1 184 ? 14.380 -13.574 -4.839 1.00 82.50 184 PRO A CA 1
ATOM 1437 C C . PRO A 1 184 ? 14.390 -12.046 -4.785 1.00 82.50 184 PRO A C 1
ATOM 1439 O O . PRO A 1 184 ? 14.982 -11.395 -5.645 1.00 82.50 184 PRO A O 1
ATOM 1442 N N . ALA A 1 185 ? 13.768 -11.473 -3.757 1.00 79.69 185 ALA A N 1
ATOM 1443 C CA . ALA A 1 185 ? 13.845 -10.041 -3.501 1.00 79.69 185 ALA A CA 1
ATOM 1444 C C . ALA A 1 185 ? 15.244 -9.655 -2.976 1.00 79.69 185 ALA A C 1
ATOM 1446 O O . ALA A 1 185 ? 15.789 -10.309 -2.086 1.00 79.69 185 ALA A O 1
ATOM 1447 N N . CYS A 1 186 ? 15.817 -8.566 -3.497 1.00 78.38 186 CYS A N 1
ATOM 1448 C CA . CYS A 1 186 ? 17.097 -8.036 -3.036 1.00 78.38 186 CYS A CA 1
ATOM 1449 C C . CYS A 1 186 ? 16.862 -7.066 -1.870 1.00 78.38 186 CYS A C 1
ATOM 1451 O O . CYS A 1 186 ? 16.463 -5.919 -2.065 1.00 78.38 186 CYS A O 1
ATOM 1453 N N . TYR A 1 187 ? 17.104 -7.530 -0.642 1.00 71.12 187 TYR A N 1
ATOM 1454 C CA . TYR A 1 187 ? 16.949 -6.717 0.575 1.00 71.12 187 TYR A CA 1
ATOM 1455 C C . TYR A 1 187 ? 18.203 -5.910 0.944 1.00 71.12 187 TYR A C 1
ATOM 1457 O O . TYR A 1 187 ? 18.139 -4.998 1.770 1.00 71.12 187 TYR A O 1
ATOM 1465 N N . HIS A 1 188 ? 19.353 -6.254 0.360 1.00 70.94 188 HIS A N 1
ATOM 1466 C CA . HIS A 1 188 ? 20.656 -5.663 0.664 1.00 70.94 188 HIS A CA 1
ATOM 1467 C C . HIS A 1 188 ? 21.366 -5.259 -0.629 1.00 70.94 188 HIS A C 1
ATOM 1469 O O . HIS A 1 188 ? 22.400 -5.820 -0.990 1.00 70.94 188 HIS A O 1
ATOM 1475 N N . ASN A 1 189 ? 20.780 -4.290 -1.330 1.00 64.31 189 ASN A N 1
ATOM 1476 C CA . ASN A 1 189 ? 21.324 -3.746 -2.568 1.00 64.31 189 ASN A CA 1
ATOM 1477 C C . ASN A 1 189 ? 22.7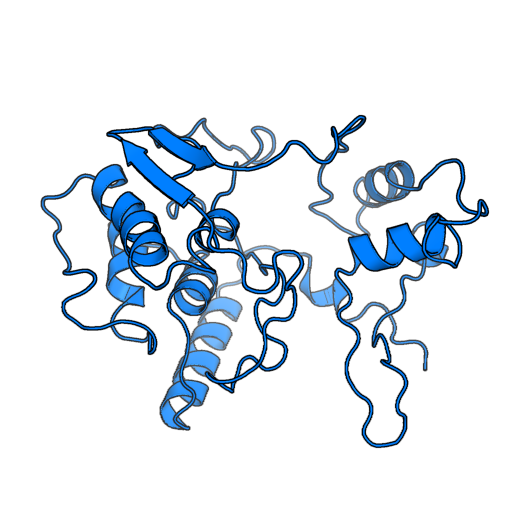92 -3.319 -2.391 1.00 64.31 189 ASN A C 1
ATOM 1479 O O . ASN A 1 189 ? 23.153 -2.698 -1.387 1.00 64.31 189 ASN A O 1
ATOM 1483 N N . LEU A 1 190 ? 23.640 -3.639 -3.372 1.00 61.78 190 LEU A N 1
ATOM 1484 C CA . LEU A 1 190 ? 25.074 -3.304 -3.377 1.00 61.78 190 LEU A CA 1
ATOM 1485 C C . LEU A 1 190 ? 25.913 -3.896 -2.217 1.00 61.78 190 LEU A C 1
ATOM 1487 O O . LEU A 1 190 ? 27.063 -3.492 -2.025 1.00 61.78 190 LEU A O 1
ATOM 1491 N N . ALA A 1 191 ? 25.380 -4.848 -1.443 1.00 70.75 191 ALA A N 1
ATOM 1492 C CA . ALA A 1 191 ? 26.142 -5.646 -0.479 1.00 70.75 191 ALA A CA 1
ATOM 1493 C C . ALA A 1 191 ? 26.533 -7.013 -1.073 1.00 70.75 191 ALA A C 1
ATOM 1495 O O . ALA A 1 191 ? 25.918 -7.492 -2.027 1.00 70.75 191 ALA A O 1
ATOM 1496 N N . THR A 1 192 ? 27.538 -7.676 -0.488 1.00 59.31 192 THR A N 1
ATOM 1497 C CA . THR A 1 192 ? 27.910 -9.053 -0.859 1.00 59.31 192 THR A CA 1
ATOM 1498 C C . THR A 1 192 ? 26.696 -9.979 -0.708 1.00 59.31 192 THR A C 1
ATOM 1500 O O . THR A 1 192 ? 26.125 -10.061 0.377 1.00 59.31 192 THR A O 1
ATOM 1503 N N . GLY A 1 193 ? 26.288 -10.644 -1.794 1.00 67.69 193 GLY A N 1
ATOM 1504 C CA . GLY A 1 193 ? 25.060 -11.450 -1.890 1.00 67.69 193 GLY A CA 1
ATOM 1505 C C . GLY A 1 193 ? 23.861 -10.717 -2.513 1.00 67.69 193 GLY A C 1
ATOM 1506 O O . GLY A 1 193 ? 23.069 -11.344 -3.204 1.00 67.69 193 GLY A O 1
ATOM 1507 N N . GLY A 1 194 ? 23.754 -9.392 -2.358 1.00 76.94 194 GLY A N 1
ATOM 1508 C CA . GLY A 1 194 ? 22.755 -8.585 -3.074 1.00 76.94 194 GLY A CA 1
ATOM 1509 C C . GLY A 1 194 ? 23.114 -8.382 -4.545 1.00 76.94 194 GLY A C 1
ATOM 1510 O O . GLY A 1 194 ? 22.246 -8.470 -5.406 1.00 76.94 194 GLY A O 1
ATOM 1511 N N . LEU A 1 195 ? 24.409 -8.204 -4.836 1.00 78.62 195 LEU A N 1
ATOM 1512 C CA . LEU A 1 195 ? 24.918 -8.081 -6.207 1.00 78.62 195 LEU A CA 1
ATOM 1513 C C . LEU A 1 195 ? 24.619 -9.322 -7.059 1.00 78.62 195 LEU A C 1
ATOM 1515 O O . LEU A 1 195 ? 24.275 -9.189 -8.227 1.00 78.62 195 LEU A O 1
ATOM 1519 N N . ASP A 1 196 ? 24.723 -10.521 -6.481 1.00 82.62 196 ASP A N 1
ATOM 1520 C CA . ASP A 1 196 ? 24.443 -11.764 -7.207 1.00 82.62 196 ASP A CA 1
ATOM 1521 C C . ASP A 1 196 ? 22.950 -11.870 -7.560 1.00 82.62 196 ASP A C 1
ATOM 1523 O O . ASP A 1 196 ? 22.613 -12.158 -8.706 1.00 82.62 196 ASP A O 1
ATOM 1527 N N . ILE A 1 197 ? 22.058 -11.519 -6.624 1.00 84.44 197 ILE A N 1
ATOM 1528 C CA . ILE A 1 197 ? 20.605 -11.469 -6.861 1.00 84.44 197 ILE A CA 1
ATOM 1529 C C . ILE A 1 197 ? 20.264 -10.438 -7.948 1.00 84.44 197 ILE A C 1
ATOM 1531 O O . ILE A 1 197 ? 19.510 -10.733 -8.872 1.00 84.44 197 ILE A O 1
ATOM 1535 N N . GLU A 1 198 ? 20.837 -9.234 -7.874 1.00 83.69 198 GLU A N 1
ATOM 1536 C CA . GLU A 1 198 ? 20.602 -8.169 -8.860 1.00 83.69 198 GLU A CA 1
ATOM 1537 C C . GLU A 1 198 ? 21.077 -8.563 -10.268 1.00 83.69 198 GLU A C 1
ATOM 1539 O O . GLU A 1 198 ? 20.437 -8.199 -11.257 1.00 83.69 198 GLU A O 1
ATOM 1544 N N . ARG A 1 199 ? 22.170 -9.331 -10.378 1.00 85.06 199 ARG A N 1
ATOM 1545 C CA . ARG A 1 199 ? 22.646 -9.891 -11.656 1.00 85.06 199 ARG A CA 1
ATOM 1546 C C . ARG A 1 199 ? 21.686 -10.938 -12.210 1.00 85.06 199 ARG A C 1
ATOM 1548 O O . ARG A 1 199 ? 21.433 -10.936 -13.412 1.00 85.06 199 ARG A O 1
ATOM 1555 N N . GLU A 1 200 ? 21.138 -11.806 -11.360 1.00 87.62 200 GLU A N 1
ATOM 1556 C CA . GLU A 1 200 ? 20.183 -12.847 -11.766 1.00 87.62 200 GLU A CA 1
ATOM 1557 C C . GLU A 1 200 ? 18.874 -12.283 -12.327 1.00 87.62 200 GLU A C 1
ATOM 1559 O O . GLU A 1 200 ? 18.216 -12.946 -13.130 1.00 87.62 200 GLU A O 1
ATOM 1564 N N . TRP A 1 201 ? 18.499 -11.062 -11.939 1.00 88.81 201 TRP A N 1
ATOM 1565 C CA . TRP A 1 201 ? 17.300 -10.406 -12.454 1.00 88.81 201 TRP A CA 1
ATOM 1566 C C . TRP A 1 201 ? 17.418 -9.946 -13.910 1.00 88.81 201 TRP A C 1
ATOM 1568 O O . TRP A 1 201 ? 16.390 -9.671 -14.532 1.00 88.81 201 TRP A O 1
ATOM 1578 N N . ARG A 1 202 ? 18.636 -9.821 -14.460 1.00 88.75 202 ARG A N 1
ATOM 1579 C CA . ARG A 1 202 ? 18.817 -9.301 -15.821 1.00 88.75 202 ARG A CA 1
ATOM 1580 C C . ARG A 1 202 ? 18.142 -10.214 -16.853 1.00 88.75 202 ARG A C 1
ATOM 1582 O O . ARG A 1 202 ? 18.318 -11.436 -16.809 1.00 88.75 202 ARG A O 1
ATOM 1589 N N . PRO A 1 203 ? 17.382 -9.643 -17.805 1.00 89.94 203 PRO A N 1
ATOM 1590 C CA . PRO A 1 203 ? 16.784 -10.429 -18.874 1.00 89.94 203 PRO A CA 1
ATOM 1591 C C . PRO A 1 203 ? 17.882 -11.019 -19.766 1.00 89.94 203 PRO A C 1
ATOM 1593 O O . PRO A 1 203 ? 18.896 -10.380 -20.008 1.00 89.94 203 PRO A O 1
ATOM 1596 N N . GLN A 1 204 ? 17.684 -12.229 -20.291 1.00 88.19 204 GLN A N 1
ATOM 1597 C CA . GLN A 1 204 ? 18.671 -12.851 -21.190 1.00 88.19 204 GLN A CA 1
ATOM 1598 C C . GLN A 1 204 ? 18.728 -12.152 -22.561 1.00 88.19 204 GLN A C 1
ATOM 1600 O O . GLN A 1 204 ? 19.785 -12.096 -23.186 1.00 88.19 204 GLN A O 1
ATOM 1605 N N . ASP A 1 205 ? 17.614 -11.553 -22.980 1.00 91.88 205 ASP A N 1
ATOM 1606 C CA . ASP A 1 205 ? 17.406 -10.988 -24.315 1.00 91.88 205 ASP A CA 1
ATOM 1607 C C . ASP A 1 205 ? 17.504 -9.447 -24.315 1.00 91.88 205 ASP A C 1
ATOM 1609 O O . ASP A 1 205 ? 16.713 -8.739 -24.931 1.00 91.88 205 ASP A O 1
ATOM 1613 N N . GLU A 1 206 ? 18.484 -8.895 -23.590 1.00 90.81 206 GLU A N 1
ATOM 1614 C CA . GLU A 1 206 ? 18.600 -7.463 -23.239 1.00 90.81 206 GLU A CA 1
ATOM 1615 C C . GLU A 1 206 ? 18.446 -6.469 -24.409 1.00 90.81 206 GLU A C 1
ATOM 1617 O O . GLU A 1 206 ? 17.929 -5.360 -24.227 1.00 90.81 206 GLU A O 1
ATOM 1622 N N . ILE A 1 207 ? 18.925 -6.845 -25.598 1.00 93.19 207 ILE A N 1
ATOM 1623 C CA . ILE A 1 207 ? 19.012 -5.984 -26.791 1.00 93.19 207 ILE A CA 1
ATOM 1624 C C . ILE A 1 207 ? 17.800 -6.176 -27.717 1.00 93.19 207 ILE A C 1
ATOM 1626 O O . ILE A 1 207 ? 17.602 -5.389 -28.645 1.00 93.19 207 ILE A O 1
ATOM 1630 N N . GLU A 1 208 ? 16.974 -7.200 -27.489 1.00 95.31 208 GLU A N 1
ATOM 1631 C CA . GLU A 1 208 ? 15.793 -7.429 -28.318 1.00 95.31 208 GLU A CA 1
ATOM 1632 C C . GLU A 1 208 ? 14.800 -6.270 -28.214 1.00 95.31 208 GLU A C 1
ATOM 1634 O O . GLU A 1 208 ? 14.708 -5.579 -27.197 1.00 95.31 208 GLU A O 1
ATOM 1639 N N . ALA A 1 209 ? 14.065 -6.040 -29.302 1.00 95.50 209 ALA A N 1
ATOM 1640 C CA . ALA A 1 209 ? 13.094 -4.962 -29.373 1.00 95.50 209 ALA A CA 1
ATOM 1641 C C . ALA A 1 209 ? 11.898 -5.259 -28.460 1.00 95.50 209 ALA A C 1
ATOM 1643 O O . ALA A 1 209 ? 11.252 -6.301 -28.581 1.00 95.50 209 ALA A O 1
ATOM 1644 N N . TYR A 1 210 ? 11.562 -4.313 -27.588 1.00 92.69 210 TYR A N 1
ATOM 1645 C CA . TYR A 1 210 ? 10.364 -4.405 -26.766 1.00 92.69 210 TYR A CA 1
ATOM 1646 C C . TYR A 1 210 ? 9.126 -3.996 -27.591 1.00 92.69 210 TYR A C 1
ATOM 1648 O O . TYR A 1 210 ? 9.205 -3.023 -28.349 1.00 92.69 210 TYR A O 1
ATOM 1656 N N . PRO A 1 211 ? 7.963 -4.674 -27.467 1.00 90.06 211 PRO A N 1
ATOM 1657 C CA . PRO A 1 211 ? 6.794 -4.417 -28.319 1.00 90.06 211 PRO A CA 1
ATOM 1658 C C . PRO A 1 211 ? 6.293 -2.966 -28.347 1.00 90.06 211 PRO A C 1
ATOM 1660 O O . PRO A 1 211 ? 5.702 -2.540 -29.337 1.00 90.06 211 PRO A O 1
ATOM 1663 N N . LEU A 1 212 ? 6.528 -2.200 -27.277 1.00 84.69 212 LEU A N 1
ATOM 1664 C CA . LEU A 1 212 ? 6.131 -0.790 -27.163 1.00 84.69 212 LEU A CA 1
ATOM 1665 C C . LEU A 1 212 ? 7.255 0.199 -27.532 1.00 84.69 212 LEU A C 1
ATOM 1667 O O . LEU A 1 212 ? 7.100 1.403 -27.336 1.00 84.69 212 LEU A O 1
ATOM 1671 N N . GLY A 1 213 ? 8.360 -0.297 -28.095 1.00 88.06 213 GLY A N 1
ATOM 1672 C CA . GLY A 1 213 ? 9.547 0.475 -28.453 1.00 88.06 213 GLY A CA 1
ATOM 1673 C C . GLY A 1 213 ? 10.669 0.368 -27.418 1.00 88.06 213 GLY A C 1
ATOM 1674 O O . GLY A 1 213 ? 10.435 0.023 -26.261 1.00 88.06 213 GLY A O 1
ATOM 1675 N N . GLY A 1 214 ? 11.892 0.675 -27.857 1.00 90.19 214 GLY A N 1
ATOM 1676 C CA . GLY A 1 214 ? 13.105 0.474 -27.062 1.00 90.19 214 GLY A CA 1
ATOM 1677 C C . GLY A 1 214 ? 13.546 -0.990 -27.007 1.00 90.19 214 GLY A C 1
ATOM 1678 O O . GLY A 1 214 ? 13.060 -1.824 -27.779 1.00 90.19 214 GLY A O 1
ATOM 1679 N N . THR A 1 215 ? 14.478 -1.302 -26.111 1.00 94.56 215 THR A N 1
ATOM 1680 C CA . THR A 1 215 ? 14.935 -2.679 -25.862 1.00 94.56 215 THR A CA 1
ATOM 1681 C C . THR A 1 215 ? 14.268 -3.306 -24.637 1.00 94.56 215 THR A C 1
ATOM 1683 O O . THR A 1 215 ? 13.728 -2.608 -23.774 1.00 94.56 215 THR A O 1
ATOM 1686 N N . ILE A 1 216 ? 14.331 -4.636 -24.517 1.00 93.56 216 ILE A N 1
ATOM 1687 C CA . ILE A 1 216 ? 13.884 -5.357 -23.314 1.00 93.56 216 ILE A CA 1
ATOM 1688 C C . ILE A 1 216 ? 14.597 -4.828 -22.064 1.00 93.56 216 ILE A C 1
ATOM 1690 O O . ILE A 1 216 ? 13.951 -4.622 -21.039 1.00 93.56 216 ILE A O 1
ATOM 1694 N N . MET A 1 217 ? 15.901 -4.549 -22.143 1.00 91.94 217 MET A N 1
ATOM 1695 C CA . MET A 1 217 ? 16.651 -3.968 -21.026 1.00 91.94 217 MET A CA 1
ATOM 1696 C C . MET A 1 217 ? 16.143 -2.573 -20.638 1.00 91.94 217 MET A C 1
ATOM 1698 O O . MET A 1 217 ? 16.068 -2.253 -19.454 1.00 91.94 217 MET A O 1
ATOM 1702 N N . GLU A 1 218 ? 15.765 -1.731 -21.601 1.00 89.19 218 GLU A N 1
ATOM 1703 C CA . GLU A 1 218 ? 15.169 -0.423 -21.300 1.00 89.19 218 GLU A CA 1
ATOM 1704 C C . GLU A 1 218 ? 13.837 -0.584 -20.556 1.00 89.19 218 GLU A C 1
ATOM 1706 O O . GLU A 1 218 ? 13.667 -0.013 -19.478 1.00 89.19 218 GLU A O 1
ATOM 1711 N N . ALA A 1 219 ? 12.932 -1.431 -21.057 1.00 89.81 219 ALA A N 1
ATOM 1712 C CA . ALA A 1 219 ? 11.657 -1.729 -20.397 1.00 89.81 219 ALA A CA 1
ATOM 1713 C C . ALA A 1 219 ? 11.839 -2.346 -18.995 1.00 89.81 219 ALA A C 1
ATOM 1715 O O . ALA A 1 219 ? 11.130 -1.987 -18.048 1.00 89.81 219 ALA A O 1
ATOM 1716 N N . PHE A 1 220 ? 12.822 -3.236 -18.841 1.00 90.06 220 PHE A N 1
ATOM 1717 C CA . PHE A 1 220 ? 13.192 -3.830 -17.560 1.00 90.06 220 PHE A CA 1
ATOM 1718 C C . PHE A 1 220 ? 13.671 -2.769 -16.561 1.00 90.06 220 PHE A C 1
ATOM 1720 O O . PHE A 1 220 ? 13.168 -2.707 -15.440 1.00 90.06 220 PHE A O 1
ATOM 1727 N N . ASN A 1 221 ? 14.571 -1.874 -16.978 1.00 88.06 221 ASN A N 1
ATOM 1728 C CA . ASN A 1 221 ? 15.065 -0.785 -16.132 1.00 88.06 221 ASN A CA 1
ATOM 1729 C C . ASN A 1 221 ? 13.944 0.162 -15.687 1.00 88.06 221 ASN A C 1
ATOM 1731 O O . ASN A 1 221 ? 13.916 0.562 -14.524 1.00 88.06 221 ASN A O 1
ATOM 1735 N N . HIS A 1 222 ? 13.006 0.487 -16.581 1.00 84.50 222 HIS A N 1
ATOM 1736 C CA . HIS A 1 222 ? 11.832 1.296 -16.238 1.00 84.50 222 HIS A CA 1
ATOM 1737 C C . HIS A 1 222 ? 10.954 0.618 -15.184 1.00 84.50 222 HIS A C 1
ATOM 1739 O O . HIS A 1 222 ? 10.491 1.266 -14.246 1.00 84.50 222 HIS A O 1
ATOM 1745 N N . THR A 1 223 ? 10.777 -0.701 -15.299 1.00 85.69 223 THR A N 1
ATOM 1746 C CA . THR A 1 223 ? 10.018 -1.498 -14.327 1.00 85.69 223 THR A CA 1
ATOM 1747 C C . THR A 1 223 ? 10.715 -1.523 -12.968 1.00 85.69 223 THR A C 1
ATOM 1749 O O . THR A 1 223 ? 10.073 -1.292 -11.946 1.00 85.69 223 THR A O 1
ATOM 1752 N N . LEU A 1 224 ? 12.033 -1.743 -12.948 1.00 83.81 224 LEU A N 1
ATOM 1753 C CA . LEU A 1 224 ? 12.819 -1.830 -11.717 1.00 83.81 224 LEU A CA 1
ATOM 1754 C C . LEU A 1 224 ? 12.874 -0.497 -10.957 1.00 83.81 224 LEU A C 1
ATOM 1756 O O . LEU A 1 224 ? 12.823 -0.478 -9.730 1.00 83.81 224 LEU A O 1
ATOM 1760 N N . LEU A 1 225 ? 12.957 0.620 -11.680 1.00 80.44 225 LEU A N 1
ATOM 1761 C CA . LEU A 1 225 ? 12.941 1.958 -11.088 1.00 80.44 225 LEU A CA 1
ATOM 1762 C C . LEU A 1 225 ? 11.530 2.446 -10.739 1.00 80.44 225 LEU A C 1
ATOM 1764 O O . LEU A 1 225 ? 11.413 3.451 -10.038 1.00 80.44 225 LEU A O 1
ATOM 1768 N N . ALA A 1 226 ? 10.490 1.778 -11.254 1.00 79.56 226 ALA A N 1
ATOM 1769 C CA . ALA A 1 226 ? 9.121 2.287 -11.292 1.00 79.56 226 ALA A CA 1
ATOM 1770 C C . ALA A 1 226 ? 9.089 3.767 -11.721 1.00 79.56 226 ALA A C 1
ATOM 1772 O O . ALA A 1 226 ? 8.437 4.605 -11.094 1.00 79.56 226 ALA A O 1
ATOM 1773 N N . ASP A 1 227 ? 9.882 4.111 -12.745 1.00 75.81 227 ASP A N 1
ATOM 1774 C CA . ASP A 1 227 ? 10.110 5.506 -13.091 1.00 75.81 227 ASP A CA 1
ATOM 1775 C C . ASP A 1 227 ? 8.875 6.105 -13.774 1.00 75.81 227 ASP A C 1
ATOM 1777 O O . ASP A 1 227 ? 8.430 5.709 -14.852 1.00 75.81 227 ASP A O 1
ATOM 1781 N N . ILE A 1 228 ? 8.274 7.092 -13.121 1.00 74.62 228 ILE A N 1
ATOM 1782 C CA . ILE A 1 228 ? 7.138 7.809 -13.687 1.00 74.62 228 ILE A CA 1
ATOM 1783 C C . ILE A 1 228 ? 7.689 8.930 -14.559 1.00 74.62 228 ILE A C 1
ATOM 1785 O O . ILE A 1 228 ? 8.503 9.744 -14.116 1.00 74.62 228 ILE A O 1
ATOM 1789 N N . GLY A 1 229 ? 7.254 8.970 -15.818 1.00 71.88 229 GLY A N 1
ATOM 1790 C CA . GLY A 1 229 ? 7.570 10.079 -16.708 1.00 71.88 229 GLY A CA 1
ATOM 1791 C C . GLY A 1 229 ? 6.947 11.359 -16.163 1.00 71.88 229 GLY A C 1
ATOM 1792 O O . GLY A 1 229 ? 5.725 11.438 -16.034 1.00 71.88 229 GLY A O 1
ATOM 1793 N N . ARG A 1 230 ? 7.773 12.354 -15.834 1.00 71.94 230 ARG A N 1
ATOM 1794 C CA . ARG A 1 230 ? 7.297 13.644 -15.327 1.00 71.94 230 ARG A CA 1
ATOM 1795 C C . ARG A 1 230 ? 7.275 14.671 -16.463 1.00 71.94 230 ARG A C 1
ATOM 1797 O O . ARG A 1 230 ? 8.197 14.677 -17.285 1.00 71.94 230 ARG A O 1
ATOM 1804 N N . PRO A 1 231 ? 6.247 15.535 -16.535 1.00 63.16 231 PRO A N 1
ATOM 1805 C CA . PRO A 1 231 ? 6.245 16.635 -17.485 1.00 63.16 231 PRO A CA 1
ATOM 1806 C C . PRO A 1 231 ? 7.409 17.575 -17.182 1.00 63.16 231 PRO A C 1
ATOM 1808 O O . PRO A 1 231 ? 7.643 17.937 -16.027 1.00 63.16 231 PRO A O 1
ATOM 1811 N N . VAL A 1 232 ? 8.122 17.994 -18.222 1.00 67.75 232 VAL A N 1
ATOM 1812 C CA . VAL A 1 232 ? 9.171 19.004 -18.104 1.00 67.75 232 VAL A CA 1
ATOM 1813 C C . VAL A 1 232 ? 8.611 20.323 -18.595 1.00 67.75 232 VAL A C 1
ATOM 1815 O O . VAL A 1 232 ? 8.064 20.400 -19.687 1.00 67.75 232 VAL A O 1
ATOM 1818 N N . LEU A 1 233 ? 8.782 21.392 -17.815 1.00 67.50 233 LEU A N 1
ATOM 1819 C CA . LEU A 1 233 ? 8.256 22.725 -18.151 1.00 67.50 233 LEU A CA 1
ATOM 1820 C C . LEU A 1 233 ? 8.715 23.244 -19.528 1.00 67.50 233 LEU A C 1
ATOM 1822 O O . LEU A 1 233 ? 8.116 24.167 -20.070 1.00 67.50 233 LEU A O 1
ATOM 1826 N N . THR A 1 234 ? 9.792 22.681 -20.077 1.00 73.38 234 THR A N 1
ATOM 1827 C CA . THR A 1 234 ? 10.427 23.100 -21.330 1.00 73.38 234 THR A CA 1
ATOM 1828 C C . THR A 1 234 ? 10.210 22.136 -22.497 1.00 73.38 234 THR A C 1
ATOM 1830 O O . THR A 1 234 ? 10.745 22.399 -23.573 1.00 73.38 234 THR A O 1
ATOM 1833 N N . SER A 1 235 ? 9.496 21.020 -22.315 1.00 66.19 235 SER A N 1
ATOM 1834 C CA . SER A 1 235 ? 9.306 20.010 -23.362 1.00 66.19 235 SER A CA 1
ATOM 1835 C C . SER A 1 235 ? 7.977 19.275 -23.219 1.00 66.19 235 SER A C 1
ATOM 1837 O O . SER A 1 235 ? 7.589 18.892 -22.120 1.00 66.19 235 SER A O 1
ATOM 1839 N N . ASP A 1 236 ? 7.336 18.975 -24.349 1.00 60.53 236 ASP A N 1
ATOM 1840 C CA . ASP A 1 236 ? 6.183 18.066 -24.397 1.00 60.53 236 ASP A CA 1
ATOM 1841 C C . ASP A 1 236 ? 6.588 16.595 -24.154 1.00 60.53 236 ASP A C 1
ATOM 1843 O O . ASP A 1 236 ? 5.734 15.715 -24.031 1.00 60.53 236 ASP A O 1
ATOM 1847 N N . SER A 1 237 ? 7.892 16.299 -24.084 1.00 61.22 237 SER A N 1
ATOM 1848 C CA . SER A 1 237 ? 8.402 14.978 -23.718 1.00 61.22 237 SER A CA 1
ATOM 1849 C C . SER A 1 237 ? 8.409 14.782 -22.204 1.00 61.22 237 SER A C 1
ATOM 1851 O O . SER A 1 237 ? 8.946 15.607 -21.465 1.00 61.22 237 SER A O 1
ATOM 1853 N N . LEU A 1 238 ? 7.916 13.631 -21.751 1.00 62.56 238 LEU A N 1
ATOM 1854 C CA . LEU A 1 238 ? 8.132 13.187 -20.377 1.00 62.56 238 LEU A CA 1
ATOM 1855 C C . LEU A 1 238 ? 9.616 12.862 -20.174 1.00 62.56 238 LEU A C 1
ATOM 1857 O O . LEU A 1 238 ? 10.176 12.061 -20.926 1.00 62.56 238 LEU A O 1
ATOM 1861 N N . GLU A 1 239 ? 10.243 13.438 -19.150 1.00 67.56 239 GLU A N 1
ATOM 1862 C CA . GLU A 1 239 ? 11.577 13.014 -18.720 1.00 67.56 239 GLU A CA 1
ATOM 1863 C C . GLU A 1 239 ? 11.473 12.052 -17.540 1.00 67.56 239 GLU A C 1
ATOM 1865 O O . GLU A 1 239 ? 10.659 12.209 -16.625 1.00 67.56 239 GLU A O 1
ATOM 1870 N N . ARG A 1 240 ? 12.325 11.029 -17.577 1.00 70.75 240 ARG A N 1
ATOM 1871 C CA . ARG A 1 240 ? 12.468 10.031 -16.521 1.00 70.75 240 ARG A CA 1
ATOM 1872 C C . ARG A 1 240 ? 13.731 10.381 -15.743 1.00 70.75 240 ARG A C 1
ATOM 1874 O O . ARG A 1 240 ? 14.830 10.374 -16.290 1.00 70.75 240 ARG A O 1
ATOM 1881 N N . GLY A 1 241 ? 13.561 10.790 -14.487 1.00 63.38 241 GLY A N 1
ATOM 1882 C CA . GLY A 1 241 ? 14.610 11.465 -13.711 1.00 63.38 241 GLY A CA 1
ATOM 1883 C C . GLY A 1 241 ? 15.761 10.577 -13.226 1.00 63.38 241 GLY A C 1
ATOM 1884 O O . GLY A 1 241 ? 16.723 11.099 -12.667 1.00 63.38 241 GLY A O 1
ATOM 1885 N N . MET A 1 242 ? 15.678 9.258 -13.412 1.00 71.31 242 MET A N 1
ATOM 1886 C CA . MET A 1 242 ? 16.658 8.289 -12.917 1.00 71.31 242 MET A CA 1
ATOM 1887 C C . MET A 1 242 ? 17.060 7.322 -14.030 1.00 71.31 242 MET A C 1
ATOM 1889 O O . MET A 1 242 ? 16.257 6.982 -14.893 1.00 71.31 242 MET A O 1
ATOM 1893 N N . LYS A 1 243 ? 18.314 6.867 -13.997 1.00 75.31 243 LYS A N 1
ATOM 1894 C CA . LYS A 1 243 ? 18.823 5.803 -14.865 1.00 75.31 243 LYS A CA 1
ATOM 1895 C C . LYS A 1 243 ? 19.603 4.817 -14.013 1.00 75.31 243 LYS A C 1
ATOM 1897 O O . LYS A 1 243 ? 20.365 5.231 -13.142 1.00 75.31 243 LYS A O 1
ATOM 1902 N N . LEU A 1 244 ? 19.418 3.532 -14.284 1.00 79.31 244 LEU A N 1
ATOM 1903 C CA . LEU A 1 244 ? 20.158 2.482 -13.608 1.00 79.31 244 LEU A CA 1
ATOM 1904 C C . LEU A 1 244 ? 21.565 2.357 -14.207 1.00 79.31 244 LEU A C 1
ATOM 1906 O O . LEU A 1 244 ? 21.728 2.359 -15.430 1.00 79.31 244 LEU A O 1
ATOM 1910 N N . ASP A 1 245 ? 22.575 2.292 -13.342 1.00 83.38 245 ASP A N 1
ATOM 1911 C CA . ASP A 1 245 ? 23.972 2.100 -13.732 1.00 83.38 245 ASP A CA 1
ATOM 1912 C C . ASP A 1 245 ? 24.412 0.675 -13.394 1.00 83.38 245 ASP A C 1
ATOM 1914 O O . ASP A 1 245 ? 24.882 0.377 -12.295 1.00 83.38 245 ASP A O 1
ATOM 1918 N N . TRP A 1 246 ? 24.232 -0.213 -14.366 1.00 83.19 246 TRP A N 1
ATOM 1919 C CA . TRP A 1 246 ? 24.592 -1.623 -14.261 1.00 83.19 246 TRP A CA 1
ATOM 1920 C C . TRP A 1 246 ? 26.097 -1.863 -14.073 1.00 83.19 246 TRP A C 1
ATOM 1922 O O . TRP A 1 246 ? 26.464 -2.899 -13.525 1.00 83.19 246 TRP A O 1
ATOM 1932 N N . GLY A 1 247 ? 26.960 -0.890 -14.398 1.00 81.62 247 GLY A N 1
ATOM 1933 C CA . GLY A 1 247 ? 28.400 -0.984 -14.140 1.00 81.62 247 GLY A CA 1
ATOM 1934 C C . GLY A 1 247 ? 28.769 -0.936 -12.654 1.00 81.62 247 GLY A C 1
ATOM 1935 O O . GLY A 1 247 ? 29.902 -1.239 -12.302 1.00 81.62 247 GLY A O 1
ATOM 1936 N N . MET A 1 248 ? 27.835 -0.563 -11.770 1.00 77.81 248 MET A N 1
ATOM 1937 C CA . MET A 1 248 ? 28.008 -0.707 -10.319 1.00 77.81 248 MET A CA 1
ATOM 1938 C C . MET A 1 248 ? 27.678 -2.115 -9.810 1.00 77.81 248 MET A C 1
ATOM 1940 O O . MET A 1 248 ? 28.015 -2.440 -8.672 1.00 77.81 248 MET A O 1
ATOM 1944 N N . VAL A 1 249 ? 26.976 -2.909 -10.623 1.00 76.62 249 VAL A N 1
ATOM 1945 C CA . VAL A 1 249 ? 26.551 -4.270 -10.289 1.00 76.62 249 VAL A CA 1
ATOM 1946 C C . VAL A 1 249 ? 27.534 -5.302 -10.841 1.00 76.62 249 VAL A C 1
ATOM 1948 O O . VAL A 1 249 ? 27.700 -6.346 -10.217 1.00 76.62 249 VAL A O 1
ATOM 1951 N N . ASP A 1 250 ? 28.188 -5.025 -11.972 1.00 76.81 250 ASP A N 1
ATOM 1952 C CA . ASP A 1 250 ? 29.215 -5.872 -12.613 1.00 76.81 250 ASP A CA 1
ATOM 1953 C C . ASP A 1 250 ? 30.579 -5.821 -11.900 1.00 76.81 250 ASP A C 1
ATOM 1955 O O . ASP A 1 250 ? 31.154 -6.916 -11.672 1.00 76.81 250 ASP A O 1
#